Protein AF-A0AAE1YEW6-F1 (afdb_monomer)

pLDDT: mean 71.64, std 18.76, range [31.62, 93.06]

InterPro domains:
  IPR003033 SCP2 sterol-binding domain [PF02036] (19-114)
  IPR036527 SCP2 sterol-binding domain superfamily [G3DSA:3.30.1050.10] (2-120)
  IPR036527 SCP2 sterol-binding domain superfamily [SSF55718] (3-122)

Secondary structure (DSSP, 8-state):
-------HHHHHHHHHHHHHHSHHHHHHHHHH--EEEEEEESSSTTSSPEEEEEETTTTEEEES---SS--SEEEEEEHHHHHHHHTTSS-HHHHHHTTSEEEEE-HHHHHT--GGGS--HHHHHHHHHHHHHHHHHHHHHTTSSS--------PPPPHHHHHHHHHHHHHTTT-TTTTHHHHHHTSS------------

Structure (mmCIF, N/CA/C/O backbone):
data_AF-A0AAE1YEW6-F1
#
_entry.id   AF-A0AAE1YEW6-F1
#
loop_
_atom_site.group_PDB
_atom_site.id
_atom_site.type_symbol
_atom_site.label_atom_id
_atom_site.label_alt_id
_atom_site.label_comp_id
_atom_site.label_asym_id
_atom_site.label_entity_id
_atom_site.label_seq_id
_atom_site.pdbx_PDB_ins_code
_atom_site.Cartn_x
_atom_site.Cartn_y
_atom_site.Cartn_z
_atom_site.occupancy
_atom_site.B_iso_or_equiv
_atom_site.auth_seq_id
_atom_site.auth_comp_id
_atom_site.auth_asym_id
_atom_site.auth_atom_id
_atom_site.pdbx_PDB_model_num
ATOM 1 N N . MET A 1 1 ? 8.295 21.269 -8.594 1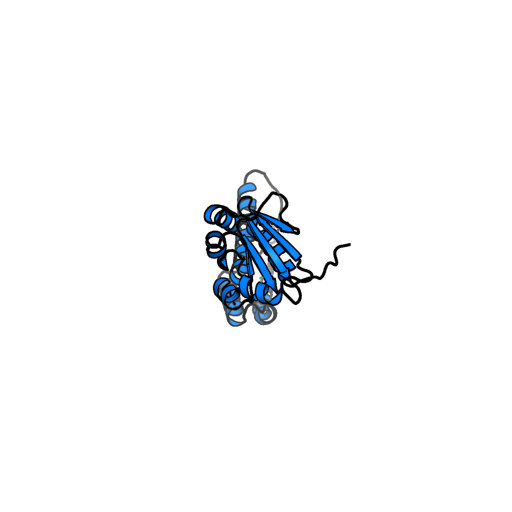.00 33.09 1 MET A N 1
ATOM 2 C CA . MET A 1 1 ? 7.423 20.702 -9.644 1.00 33.09 1 MET A CA 1
ATOM 3 C C . MET A 1 1 ? 7.648 19.194 -9.698 1.00 33.09 1 MET A C 1
ATOM 5 O O . MET A 1 1 ? 8.567 18.748 -10.373 1.00 33.09 1 MET A O 1
ATOM 9 N N . ALA A 1 2 ? 6.909 18.410 -8.908 1.00 40.56 2 ALA A N 1
ATOM 10 C CA . ALA A 1 2 ? 6.991 16.950 -8.965 1.00 40.56 2 ALA A CA 1
ATOM 11 C C . ALA A 1 2 ? 6.111 16.475 -10.126 1.00 40.56 2 ALA A C 1
ATOM 13 O O . ALA A 1 2 ? 4.918 16.758 -10.151 1.00 40.56 2 ALA A O 1
ATOM 14 N N . SER A 1 3 ? 6.721 15.835 -11.122 1.00 42.38 3 SER A N 1
ATOM 15 C CA . SER A 1 3 ? 6.020 15.277 -12.277 1.00 42.38 3 SER A CA 1
ATOM 16 C C . SER A 1 3 ? 5.072 14.173 -11.807 1.00 42.38 3 SER A C 1
ATOM 18 O O . SER A 1 3 ? 5.504 13.058 -11.503 1.00 42.38 3 SER A O 1
ATOM 20 N N . SER A 1 4 ? 3.784 14.502 -11.713 1.00 54.53 4 SER A N 1
ATOM 21 C CA . SER A 1 4 ? 2.682 13.596 -11.393 1.00 54.53 4 SER A CA 1
ATOM 22 C C . SER A 1 4 ? 2.493 12.577 -12.516 1.00 54.53 4 SER A C 1
ATOM 24 O O . SER A 1 4 ? 1.554 12.645 -13.301 1.00 54.53 4 SER A O 1
ATOM 26 N N . THR A 1 5 ? 3.415 11.621 -12.624 1.00 63.41 5 THR A N 1
ATOM 27 C CA . THR A 1 5 ? 3.207 10.445 -13.469 1.00 63.41 5 THR A CA 1
ATOM 28 C C . THR A 1 5 ? 2.149 9.604 -12.771 1.00 63.41 5 THR A C 1
ATOM 30 O O . THR A 1 5 ? 2.420 9.048 -11.711 1.00 63.41 5 THR A O 1
ATOM 33 N N . GLN A 1 6 ? 0.927 9.583 -13.293 1.00 75.69 6 GLN A N 1
ATOM 34 C CA . GLN A 1 6 ? -0.156 8.777 -12.739 1.00 75.69 6 GLN A CA 1
ATOM 35 C C . GLN A 1 6 ? 0.184 7.292 -12.929 1.00 75.69 6 GLN A C 1
ATOM 37 O O . GLN A 1 6 ? 0.322 6.814 -14.056 1.00 75.69 6 GLN A O 1
ATOM 42 N N . LEU A 1 7 ? 0.391 6.583 -11.824 1.00 84.19 7 LEU A N 1
ATOM 43 C CA . LEU A 1 7 ? 0.767 5.175 -11.783 1.00 84.19 7 LEU A CA 1
ATOM 44 C C . LEU A 1 7 ? -0.458 4.319 -11.453 1.00 84.19 7 LEU A C 1
ATOM 46 O O . LEU A 1 7 ? -1.381 4.775 -10.776 1.00 84.19 7 LEU A O 1
ATOM 50 N N . LYS A 1 8 ? -0.475 3.051 -11.883 1.00 86.44 8 LYS A N 1
ATOM 51 C CA . LYS A 1 8 ? -1.577 2.129 -11.539 1.00 86.44 8 LYS A CA 1
ATOM 52 C C . LYS A 1 8 ? -1.675 1.934 -10.022 1.00 86.44 8 LYS A C 1
ATOM 54 O O . LYS A 1 8 ? -2.759 1.749 -9.473 1.00 86.44 8 LYS A O 1
ATOM 59 N N . SER A 1 9 ? -0.528 1.998 -9.358 1.00 86.62 9 SER A N 1
ATOM 60 C CA . SER A 1 9 ? -0.377 1.981 -7.909 1.00 86.62 9 SER A CA 1
ATOM 61 C C . SER A 1 9 ? -1.057 3.132 -7.168 1.00 86.62 9 SER A C 1
ATOM 63 O O . SER A 1 9 ? -1.471 2.911 -6.031 1.00 86.62 9 SER A O 1
ATOM 65 N N . ASP A 1 10 ? -1.233 4.309 -7.779 1.00 86.69 10 ASP A N 1
ATOM 66 C CA . ASP A 1 10 ? -1.843 5.469 -7.109 1.00 86.69 10 ASP A CA 1
ATOM 67 C C . ASP A 1 10 ? -3.281 5.141 -6.661 1.00 86.69 10 ASP A C 1
ATOM 69 O O . ASP A 1 10 ? -3.648 5.356 -5.505 1.00 86.69 10 ASP A O 1
ATOM 73 N N . ALA A 1 11 ? -4.066 4.503 -7.538 1.00 85.06 11 ALA A N 1
ATOM 74 C CA . ALA A 1 11 ? -5.437 4.085 -7.235 1.00 85.06 11 ALA A CA 1
ATOM 75 C C . ALA A 1 11 ? -5.500 3.033 -6.112 1.00 85.06 11 ALA A C 1
ATOM 77 O O . ALA A 1 11 ? -6.414 3.040 -5.288 1.00 85.06 11 ALA A O 1
ATOM 78 N N . ILE A 1 12 ? -4.517 2.129 -6.052 1.00 85.88 12 ILE A N 1
ATOM 79 C CA . ILE A 1 12 ? -4.423 1.115 -4.992 1.00 85.88 12 ILE A CA 1
ATOM 80 C C . ILE A 1 12 ? -4.084 1.778 -3.651 1.00 85.88 12 ILE A C 1
ATOM 82 O O . ILE A 1 12 ? -4.654 1.408 -2.625 1.00 85.88 12 ILE A O 1
ATOM 86 N N . MET A 1 13 ? -3.192 2.773 -3.647 1.00 84.44 13 MET A N 1
ATOM 87 C CA . MET A 1 13 ? -2.850 3.531 -2.439 1.00 84.44 13 MET A CA 1
ATOM 88 C C . MET A 1 13 ? -4.038 4.337 -1.916 1.00 84.44 13 MET A C 1
ATOM 90 O O . MET A 1 13 ? -4.254 4.407 -0.707 1.00 84.44 13 MET A O 1
ATOM 94 N N . GLU A 1 14 ? -4.845 4.906 -2.806 1.00 84.25 14 GLU A N 1
ATOM 95 C CA . GLU A 1 14 ? -6.072 5.605 -2.431 1.00 84.25 14 GLU A CA 1
ATOM 96 C C . GLU A 1 14 ? -7.118 4.654 -1.832 1.00 84.25 14 GLU A C 1
ATOM 98 O O . GLU A 1 14 ? -7.673 4.925 -0.767 1.00 84.25 14 GLU A O 1
ATOM 103 N N . GLN A 1 15 ? -7.311 3.476 -2.430 1.00 83.19 15 GLN A N 1
ATOM 104 C CA . GLN A 1 15 ? -8.153 2.434 -1.834 1.00 83.19 15 GLN A CA 1
ATOM 105 C C . GLN A 1 15 ? -7.630 1.974 -0.471 1.00 83.19 15 GLN A C 1
ATOM 107 O O . GLN A 1 15 ? -8.416 1.693 0.435 1.00 83.19 15 GLN A O 1
ATOM 112 N N . MET A 1 16 ? -6.309 1.914 -0.304 1.00 84.62 16 MET A N 1
ATOM 113 C CA . MET A 1 16 ? -5.693 1.564 0.968 1.00 84.62 16 MET A CA 1
ATOM 114 C C . MET A 1 16 ? -5.976 2.619 2.041 1.00 84.62 16 MET A C 1
ATOM 116 O O . MET A 1 16 ? -6.322 2.236 3.156 1.00 84.62 16 MET A O 1
ATOM 120 N N . LYS A 1 17 ? -5.921 3.919 1.708 1.00 84.50 17 LYS A N 1
ATOM 121 C CA . LYS A 1 17 ? -6.322 5.010 2.620 1.00 84.50 17 LYS A CA 1
ATOM 122 C C . LYS A 1 17 ? -7.734 4.789 3.153 1.00 84.50 17 LYS A C 1
ATOM 124 O O . LYS A 1 17 ? -7.936 4.788 4.362 1.00 84.50 17 LYS A O 1
ATOM 129 N N . LEU A 1 18 ? -8.682 4.520 2.255 1.00 82.75 18 LEU A N 1
ATOM 130 C CA . LEU A 1 18 ? -10.073 4.255 2.627 1.00 82.75 18 LEU A CA 1
ATOM 131 C C . LEU A 1 18 ? -10.200 2.989 3.484 1.00 82.75 18 LEU A C 1
ATOM 133 O O . LEU A 1 18 ? -10.923 2.980 4.477 1.00 82.75 18 LEU A O 1
ATOM 137 N N . HIS A 1 19 ? -9.465 1.927 3.143 1.00 81.69 19 HIS A N 1
ATOM 138 C CA . HIS A 1 19 ? -9.485 0.683 3.907 1.00 81.69 19 HIS A CA 1
ATOM 139 C C . HIS A 1 19 ? -8.953 0.860 5.334 1.00 81.69 19 HIS A C 1
ATOM 141 O O . HIS A 1 19 ? -9.500 0.258 6.258 1.00 81.69 19 HIS A O 1
ATOM 147 N N . MET A 1 20 ? -7.938 1.705 5.538 1.00 81.06 20 MET A N 1
ATOM 148 C CA . MET A 1 20 ? -7.393 1.977 6.872 1.00 81.06 20 MET A CA 1
ATOM 149 C C . MET A 1 20 ? -8.402 2.669 7.801 1.00 81.06 20 MET A C 1
ATOM 151 O O . MET A 1 20 ? -8.371 2.430 9.007 1.00 81.06 20 MET A O 1
ATOM 155 N N . SER A 1 21 ? -9.350 3.440 7.256 1.00 82.06 21 SER A N 1
ATOM 156 C CA . SER A 1 21 ? -10.438 4.051 8.034 1.00 82.06 21 SER A CA 1
ATOM 157 C C . SER A 1 21 ? -11.508 3.049 8.494 1.00 82.06 21 SER A C 1
ATOM 159 O O . SER A 1 21 ? -12.270 3.349 9.414 1.00 82.06 21 SER A O 1
ATOM 161 N N . THR A 1 22 ? -11.562 1.852 7.900 1.00 81.69 22 THR A N 1
ATOM 162 C CA . THR A 1 22 ? -12.530 0.800 8.264 1.00 81.69 22 THR A CA 1
ATOM 163 C C . THR A 1 22 ? -12.073 -0.029 9.470 1.00 81.69 22 THR A C 1
ATOM 165 O O . THR A 1 22 ? -10.884 -0.095 9.788 1.00 81.69 22 THR A O 1
ATOM 168 N N . ASP A 1 23 ? -12.994 -0.751 10.116 1.00 81.44 23 ASP A N 1
ATOM 169 C CA . ASP A 1 23 ? -12.663 -1.677 11.211 1.00 81.44 23 ASP A CA 1
ATOM 170 C C . ASP A 1 23 ? -11.690 -2.792 10.802 1.00 81.44 23 ASP A C 1
ATOM 172 O O . ASP A 1 23 ? -10.877 -3.239 11.612 1.00 81.44 23 ASP A O 1
ATOM 176 N N . ALA A 1 24 ? -11.704 -3.209 9.533 1.00 79.50 24 ALA A N 1
ATOM 177 C CA . ALA A 1 24 ? -10.719 -4.148 9.001 1.00 79.50 24 ALA A CA 1
ATOM 178 C C . ALA A 1 24 ? -9.304 -3.537 8.972 1.00 79.50 24 ALA A C 1
ATOM 180 O O . ALA A 1 24 ? -8.342 -4.187 9.388 1.00 79.50 24 ALA A O 1
ATOM 181 N N . GLY A 1 25 ? -9.189 -2.265 8.577 1.00 80.56 25 GLY A N 1
ATOM 182 C CA . GLY A 1 25 ? -7.948 -1.494 8.656 1.00 80.56 25 GLY A CA 1
ATOM 183 C C . GLY A 1 25 ? -7.430 -1.366 10.088 1.00 80.56 25 GLY A C 1
ATOM 184 O O . GLY A 1 25 ? -6.268 -1.665 10.360 1.00 80.56 25 GLY A O 1
ATOM 185 N N . LYS A 1 26 ? -8.312 -1.049 11.042 1.00 83.25 26 LYS A N 1
ATOM 186 C CA . LYS A 1 26 ? -7.968 -0.976 12.476 1.00 83.25 26 LYS A CA 1
ATOM 187 C C . LYS A 1 26 ? -7.519 -2.319 13.066 1.00 83.25 26 LYS A C 1
ATOM 189 O O . LYS A 1 26 ? -6.749 -2.358 14.023 1.00 83.25 26 LYS A O 1
ATOM 194 N N . GLN A 1 27 ? -7.991 -3.444 12.533 1.00 84.62 27 GLN A N 1
ATOM 195 C CA . GLN A 1 27 ? -7.479 -4.758 12.933 1.00 84.62 27 GLN A CA 1
ATOM 196 C C . GLN A 1 27 ? -6.066 -5.009 12.396 1.00 84.62 27 GLN A C 1
ATOM 198 O O . GLN A 1 27 ? -5.248 -5.613 13.093 1.00 84.62 27 GLN A O 1
ATOM 203 N N . LEU A 1 28 ? -5.761 -4.537 11.184 1.00 83.38 28 LEU A N 1
ATOM 204 C CA . LEU A 1 28 ? -4.416 -4.623 10.611 1.00 83.38 28 LEU A CA 1
ATOM 205 C C . LEU A 1 28 ? -3.416 -3.790 11.417 1.00 83.38 28 LEU A C 1
ATOM 207 O O . LEU A 1 28 ? -2.324 -4.284 11.705 1.00 83.38 28 LEU A O 1
ATOM 211 N N . THR A 1 29 ? -3.801 -2.586 11.853 1.00 85.62 29 THR A N 1
ATOM 212 C CA . THR A 1 29 ? -2.922 -1.739 12.674 1.00 85.62 29 THR A CA 1
ATOM 213 C C . THR A 1 29 ? -2.562 -2.401 14.003 1.00 85.62 29 THR A C 1
ATOM 215 O O . THR A 1 29 ? -1.395 -2.432 14.381 1.00 85.62 29 THR A O 1
ATOM 218 N N . LYS A 1 30 ? -3.529 -3.051 14.664 1.00 85.50 30 LYS A N 1
ATOM 219 C CA . LYS A 1 30 ? -3.299 -3.798 15.915 1.00 85.50 30 LYS A CA 1
ATOM 220 C C . LYS A 1 30 ? -2.443 -5.056 15.738 1.00 85.50 30 LYS A C 1
ATOM 222 O O . LYS A 1 30 ? -1.675 -5.397 16.630 1.00 85.50 30 LYS A O 1
ATOM 227 N N . LYS A 1 31 ? -2.583 -5.770 14.614 1.00 84.00 31 LYS A N 1
ATOM 228 C CA . LYS A 1 31 ? -1.837 -7.017 14.353 1.00 84.00 31 LYS A CA 1
ATOM 229 C C . LYS A 1 31 ? -0.400 -6.768 13.900 1.00 84.00 31 LYS A C 1
ATOM 231 O O . LYS A 1 31 ? 0.500 -7.534 14.248 1.00 84.00 31 LYS A O 1
ATOM 236 N N . ILE A 1 32 ? -0.196 -5.743 13.074 1.00 86.31 32 ILE A N 1
ATOM 237 C CA . ILE A 1 32 ? 1.096 -5.474 12.443 1.00 86.31 32 ILE A CA 1
ATOM 238 C C . ILE A 1 32 ? 1.851 -4.413 13.237 1.00 86.31 32 ILE A C 1
ATOM 240 O O . ILE A 1 32 ? 2.944 -4.717 13.708 1.00 86.31 32 ILE A O 1
ATOM 244 N N . GLY A 1 33 ? 1.266 -3.222 13.417 1.00 85.62 33 GLY A N 1
ATOM 245 C CA . GLY A 1 33 ? 1.830 -2.140 14.230 1.00 85.62 33 GLY A CA 1
ATOM 246 C C . GLY A 1 33 ? 3.181 -1.607 13.742 1.00 85.62 33 GLY A C 1
ATOM 247 O O . GLY A 1 33 ? 4.022 -1.242 14.562 1.00 85.62 33 GLY A O 1
ATOM 248 N N . LEU A 1 34 ? 3.418 -1.592 12.427 1.00 91.00 34 LEU A N 1
ATOM 249 C CA . LEU A 1 34 ? 4.692 -1.193 11.812 1.00 91.00 34 LEU A CA 1
ATOM 250 C C . LEU A 1 34 ? 4.502 -0.045 10.818 1.00 91.00 34 LEU A C 1
ATOM 252 O O . LEU A 1 34 ? 3.416 0.158 10.277 1.00 91.00 34 LEU A O 1
ATOM 256 N N . VAL A 1 35 ? 5.578 0.686 10.554 1.00 91.06 35 VAL A N 1
ATOM 257 C CA . VAL A 1 35 ? 5.627 1.737 9.539 1.00 91.06 35 VAL A CA 1
ATOM 258 C C . VAL A 1 35 ? 6.377 1.221 8.321 1.00 91.06 35 VAL A C 1
ATOM 260 O O . VAL A 1 35 ? 7.559 0.876 8.396 1.00 91.06 35 VAL A O 1
ATOM 263 N N . TYR A 1 36 ? 5.695 1.193 7.182 1.00 92.12 36 TYR A N 1
ATOM 264 C CA . TYR A 1 36 ? 6.266 0.760 5.918 1.00 92.12 36 TYR A CA 1
ATOM 265 C C . TYR A 1 36 ? 6.434 1.929 4.963 1.00 92.12 36 TYR A C 1
ATOM 267 O O . TYR A 1 36 ? 5.523 2.728 4.770 1.00 92.12 36 TYR A O 1
ATOM 275 N N . GLN A 1 37 ? 7.585 1.987 4.306 1.00 92.50 37 GLN A N 1
ATOM 276 C CA . GLN A 1 37 ? 7.792 2.880 3.178 1.00 92.50 37 GLN A CA 1
ATOM 277 C C . GLN A 1 37 ? 7.743 2.075 1.881 1.00 92.50 37 GLN A C 1
ATOM 279 O O . GLN A 1 37 ? 8.415 1.058 1.744 1.00 92.50 37 GLN A O 1
ATOM 284 N N . ILE A 1 38 ? 6.961 2.534 0.917 1.00 92.38 38 ILE A N 1
ATOM 285 C CA . ILE A 1 38 ? 6.778 1.918 -0.388 1.00 92.38 38 ILE A CA 1
ATOM 286 C C . ILE A 1 38 ? 7.296 2.882 -1.453 1.00 92.38 38 ILE A C 1
ATOM 288 O O . ILE A 1 38 ? 6.785 3.984 -1.610 1.00 92.38 38 ILE A O 1
ATOM 292 N N . ASN A 1 39 ? 8.297 2.446 -2.206 1.00 92.12 39 ASN A N 1
ATOM 293 C CA . ASN A 1 39 ? 8.869 3.172 -3.326 1.00 92.12 39 ASN A CA 1
ATOM 294 C C . ASN A 1 39 ? 8.445 2.483 -4.625 1.00 92.12 39 ASN A C 1
ATOM 296 O O . ASN A 1 39 ? 8.758 1.312 -4.852 1.00 92.12 39 ASN A O 1
ATOM 300 N N . ILE A 1 40 ? 7.744 3.212 -5.484 1.00 92.31 40 ILE A N 1
ATOM 301 C CA . ILE A 1 40 ? 7.174 2.678 -6.716 1.00 92.31 40 ILE A CA 1
ATOM 302 C C . ILE A 1 40 ? 7.854 3.329 -7.899 1.00 92.31 40 ILE A C 1
ATOM 304 O O . ILE A 1 40 ? 7.737 4.534 -8.119 1.00 92.31 40 ILE A O 1
ATOM 308 N N . ALA A 1 41 ? 8.560 2.517 -8.672 1.00 91.31 41 ALA A N 1
ATOM 309 C CA . ALA A 1 41 ? 9.214 2.964 -9.881 1.00 91.31 41 ALA A CA 1
ATOM 310 C C . ALA A 1 41 ? 8.310 2.760 -11.111 1.00 91.31 41 ALA A C 1
ATOM 312 O O . ALA A 1 41 ? 7.814 1.653 -11.317 1.00 91.31 41 ALA A O 1
ATOM 313 N N . PRO A 1 42 ? 8.162 3.751 -12.006 1.00 88.25 42 PRO A N 1
ATOM 314 C CA . PRO A 1 42 ? 7.370 3.602 -13.231 1.00 88.25 42 PRO A CA 1
ATOM 315 C C . PRO A 1 42 ? 7.922 2.534 -14.183 1.00 88.25 42 PRO A C 1
ATOM 317 O O . PRO A 1 42 ? 7.164 1.845 -14.857 1.00 88.25 42 PRO A O 1
ATOM 320 N N . LYS A 1 43 ? 9.254 2.418 -14.273 1.00 84.88 43 LYS A N 1
ATOM 321 C CA . LYS A 1 43 ? 9.931 1.505 -15.213 1.00 84.88 43 LYS A CA 1
ATOM 322 C C . LYS A 1 43 ? 11.044 0.683 -14.575 1.00 84.88 43 LYS A C 1
ATOM 324 O O . LYS A 1 43 ? 11.184 -0.492 -14.888 1.00 84.88 43 LYS A O 1
ATOM 329 N N . LYS A 1 44 ? 11.865 1.292 -13.713 1.00 87.50 44 LYS A N 1
ATOM 330 C CA . LYS A 1 44 ? 13.041 0.636 -13.129 1.00 87.50 44 LYS A CA 1
ATOM 331 C C . LYS A 1 44 ? 13.273 1.103 -11.700 1.00 87.50 44 LYS A C 1
ATOM 333 O O . LYS A 1 44 ? 13.381 2.303 -11.464 1.00 87.50 44 LYS A O 1
ATOM 338 N N . ILE A 1 45 ? 13.390 0.147 -10.778 1.00 87.88 45 ILE A N 1
ATOM 339 C CA . ILE A 1 45 ? 13.666 0.392 -9.355 1.00 87.88 45 ILE A CA 1
ATOM 340 C C . ILE A 1 45 ? 14.900 1.297 -9.217 1.00 87.88 45 ILE A C 1
ATOM 342 O O . ILE A 1 45 ? 15.958 0.993 -9.777 1.00 87.88 45 ILE A O 1
ATOM 346 N N . GLY A 1 46 ? 14.762 2.389 -8.467 1.00 83.31 46 GLY A N 1
ATOM 347 C CA . GLY A 1 46 ? 15.775 3.429 -8.270 1.00 83.31 46 GLY A CA 1
ATOM 348 C C . GLY A 1 46 ? 15.691 4.637 -9.213 1.00 83.31 46 GLY A C 1
ATOM 349 O O . GLY A 1 46 ? 16.515 5.537 -9.080 1.00 83.31 46 GLY A O 1
ATOM 350 N N . PHE A 1 47 ? 14.740 4.687 -10.157 1.00 84.62 47 PHE A N 1
ATOM 351 C CA . PHE A 1 47 ? 14.584 5.814 -11.086 1.00 84.62 47 PHE A CA 1
ATOM 352 C C . PHE A 1 47 ? 13.160 6.386 -11.059 1.00 84.62 47 PHE A C 1
ATOM 354 O O . PHE A 1 47 ? 12.204 5.661 -11.337 1.00 84.62 47 PHE A O 1
ATOM 361 N N . ASN A 1 48 ? 13.029 7.689 -10.767 1.00 85.62 48 ASN A N 1
ATOM 362 C CA . ASN A 1 48 ? 11.748 8.405 -10.638 1.00 85.62 48 ASN A CA 1
ATOM 363 C C . ASN A 1 48 ? 10.736 7.683 -9.732 1.00 85.62 48 ASN A C 1
ATOM 365 O O . ASN A 1 48 ? 9.574 7.505 -10.090 1.00 85.62 48 ASN A O 1
ATOM 369 N N . GLU A 1 49 ? 11.198 7.227 -8.569 1.00 86.44 49 GLU A N 1
ATOM 370 C CA . GLU A 1 49 ? 10.362 6.484 -7.633 1.00 86.44 49 GLU A CA 1
ATOM 371 C C . GLU A 1 49 ? 9.404 7.417 -6.894 1.00 86.44 49 GLU A C 1
ATOM 373 O O . GLU A 1 49 ? 9.832 8.377 -6.246 1.00 86.44 49 GLU A O 1
ATOM 378 N N . LYS A 1 50 ? 8.110 7.099 -6.929 1.00 89.56 50 LYS A N 1
ATOM 379 C CA . LYS A 1 50 ? 7.152 7.692 -6.000 1.00 89.56 50 LYS A CA 1
ATOM 380 C C . LYS A 1 50 ? 7.279 7.024 -4.645 1.00 89.56 50 LYS A C 1
ATOM 382 O O . LYS A 1 50 ? 7.289 5.800 -4.558 1.00 89.56 50 LYS A O 1
ATOM 387 N N . CYS A 1 51 ? 7.371 7.829 -3.598 1.00 90.38 51 CYS A N 1
ATOM 388 C CA . CYS A 1 51 ? 7.438 7.342 -2.228 1.00 90.38 51 CYS A CA 1
ATOM 389 C C . CYS A 1 51 ? 6.056 7.464 -1.585 1.00 90.38 51 CYS A C 1
ATOM 391 O O . CYS A 1 51 ? 5.417 8.509 -1.679 1.00 90.38 51 CYS A O 1
ATOM 393 N N . PHE A 1 52 ? 5.627 6.405 -0.916 1.00 91.25 52 PHE A N 1
ATOM 394 C CA . PHE A 1 52 ? 4.429 6.358 -0.096 1.00 91.25 52 PHE A CA 1
ATOM 395 C C . PHE A 1 52 ? 4.798 5.802 1.271 1.00 91.25 52 PHE A C 1
ATOM 397 O O . PHE A 1 52 ? 5.581 4.860 1.388 1.00 91.25 52 PHE A O 1
ATOM 404 N N . VAL A 1 53 ? 4.217 6.366 2.313 1.00 91.50 53 VAL A N 1
ATOM 405 C CA . VAL A 1 53 ? 4.362 5.912 3.690 1.00 91.50 53 VAL A CA 1
ATOM 406 C C . VAL A 1 53 ? 3.039 5.315 4.121 1.00 91.50 53 VAL A C 1
ATOM 408 O O . VAL A 1 53 ? 2.007 5.977 4.058 1.00 91.50 53 VAL A O 1
ATOM 411 N N . VAL A 1 54 ? 3.079 4.075 4.587 1.00 90.56 54 VAL A N 1
ATOM 412 C CA . VAL A 1 54 ? 1.958 3.377 5.206 1.00 90.56 54 VAL A CA 1
ATOM 413 C C . VAL A 1 54 ? 2.278 3.230 6.689 1.00 90.56 54 VAL A C 1
ATOM 415 O O . VAL A 1 54 ? 3.075 2.379 7.089 1.00 90.56 54 VAL A O 1
ATOM 418 N N . ASP A 1 55 ? 1.661 4.071 7.507 1.00 89.81 55 ASP A N 1
ATOM 419 C CA . ASP A 1 55 ? 1.767 4.012 8.957 1.00 89.81 55 ASP A CA 1
ATOM 420 C C . ASP A 1 55 ? 0.657 3.101 9.497 1.00 89.81 55 ASP A C 1
ATOM 422 O O . ASP A 1 55 ? -0.480 3.529 9.702 1.00 89.81 55 ASP A O 1
ATOM 426 N N . LEU A 1 56 ? 0.982 1.826 9.741 1.00 87.06 56 LEU A N 1
ATOM 427 C CA . LEU A 1 56 ? 0.055 0.885 10.375 1.00 87.06 56 LEU A CA 1
ATOM 428 C C . LEU A 1 56 ? 0.052 1.009 11.905 1.00 87.06 56 LEU A C 1
ATOM 430 O O . LEU A 1 56 ? -0.583 0.195 12.565 1.00 87.06 56 LEU A O 1
ATOM 434 N N . LYS A 1 57 ? 0.738 1.986 12.503 1.00 86.06 57 LYS A N 1
ATOM 435 C CA . LYS A 1 57 ? 0.548 2.330 13.922 1.00 86.06 57 LYS A CA 1
ATOM 436 C C . LYS A 1 57 ? -0.622 3.295 14.062 1.00 86.06 57 LYS A C 1
ATOM 438 O O . LYS A 1 57 ? -1.482 3.090 14.913 1.00 86.06 57 LYS A O 1
ATOM 443 N N . LYS A 1 58 ? -0.677 4.305 13.190 1.00 85.50 58 LYS A N 1
ATOM 444 C CA . LYS A 1 58 ? -1.752 5.309 13.152 1.00 85.50 58 LYS A CA 1
ATOM 445 C C . LYS A 1 58 ? -2.929 4.909 12.258 1.00 85.50 58 LYS A C 1
ATOM 447 O O . LYS A 1 58 ? -4.037 5.382 12.479 1.00 85.50 58 LYS A O 1
ATOM 452 N N . GLY A 1 59 ? -2.711 4.019 11.289 1.00 85.12 59 GLY A N 1
ATOM 453 C CA . GLY A 1 59 ? -3.702 3.692 10.259 1.00 85.12 59 GLY A CA 1
ATOM 454 C C . GLY A 1 59 ? -3.801 4.778 9.190 1.00 85.12 59 GLY A C 1
ATOM 455 O O . GLY A 1 59 ? -4.892 5.091 8.725 1.00 85.12 59 GLY A O 1
ATOM 456 N N . GLU A 1 60 ? -2.672 5.375 8.814 1.00 86.38 60 GLU A N 1
ATOM 457 C CA . GLU A 1 60 ? -2.615 6.461 7.835 1.00 86.38 60 GLU A CA 1
ATOM 458 C C . GLU A 1 60 ? -1.729 6.074 6.650 1.00 86.38 60 GLU A C 1
ATOM 460 O O . GLU A 1 60 ? -0.707 5.409 6.808 1.00 86.38 60 GLU A O 1
ATOM 465 N N . VAL A 1 61 ? -2.089 6.533 5.450 1.00 88.38 61 VAL A N 1
ATOM 466 C CA . VAL A 1 61 ? -1.222 6.434 4.271 1.00 88.38 61 VAL A CA 1
ATOM 467 C C . VAL A 1 61 ? -0.954 7.837 3.746 1.00 88.38 61 VAL A C 1
ATOM 469 O O . VAL A 1 61 ? -1.888 8.586 3.451 1.00 88.38 61 VAL A O 1
ATOM 472 N N . LYS A 1 62 ? 0.321 8.197 3.619 1.00 88.44 62 LYS A N 1
ATOM 473 C CA . LYS A 1 62 ? 0.793 9.508 3.160 1.00 88.44 62 LYS A CA 1
ATOM 474 C C . LYS A 1 62 ? 1.642 9.336 1.910 1.00 88.44 62 LYS A C 1
ATOM 476 O O . LYS A 1 62 ? 2.370 8.359 1.774 1.00 88.44 62 LYS A O 1
ATOM 481 N N . GLU A 1 63 ? 1.529 10.270 0.979 1.00 88.62 63 GLU A N 1
ATOM 482 C CA . GLU A 1 63 ? 2.454 10.347 -0.151 1.00 88.62 63 GLU A CA 1
ATOM 483 C C . GLU A 1 63 ? 3.658 11.188 0.270 1.00 88.62 63 GLU A C 1
ATOM 485 O O . GLU A 1 63 ? 3.494 12.224 0.911 1.00 88.62 63 GLU A O 1
ATOM 490 N N . GLY A 1 64 ? 4.863 10.724 -0.048 1.00 85.88 64 GLY A N 1
ATOM 491 C CA . GLY A 1 64 ? 6.111 11.355 0.359 1.00 85.88 64 GLY A CA 1
ATOM 492 C C . GLY A 1 64 ? 7.121 10.370 0.937 1.00 85.88 64 GLY A C 1
ATOM 493 O O . GLY A 1 64 ? 6.894 9.161 1.030 1.00 85.88 64 GLY A O 1
ATOM 494 N N . LYS A 1 65 ? 8.288 10.901 1.301 1.00 80.50 65 LYS A N 1
ATOM 495 C CA . LYS A 1 65 ? 9.284 10.155 2.076 1.00 80.50 65 LYS A CA 1
ATOM 496 C C . LYS A 1 65 ? 8.873 10.154 3.544 1.00 80.50 65 LYS A C 1
ATOM 498 O O . LYS A 1 65 ? 8.194 11.066 3.997 1.00 80.50 65 LYS A O 1
ATOM 503 N N . TYR A 1 66 ? 9.284 9.127 4.278 1.00 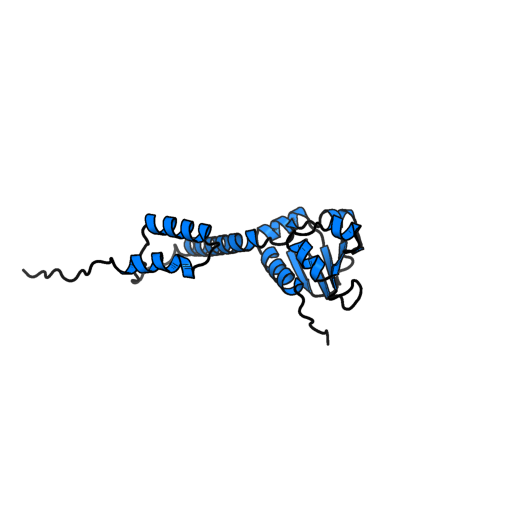81.56 66 TYR A N 1
ATOM 504 C CA . TYR A 1 66 ? 9.079 9.107 5.719 1.00 81.56 66 TYR A CA 1
ATOM 505 C C . TYR A 1 66 ? 10.014 10.123 6.381 1.00 81.56 66 TYR A C 1
ATOM 507 O O . TYR A 1 66 ? 11.231 9.984 6.268 1.00 81.56 66 TYR A O 1
ATOM 515 N N . GLU A 1 67 ? 9.446 11.151 7.015 1.00 75.50 67 GLU A N 1
ATOM 516 C CA . GLU A 1 67 ? 10.205 12.234 7.664 1.00 75.50 67 GLU A CA 1
ATOM 517 C C . GLU A 1 67 ? 10.300 12.058 9.186 1.00 75.50 67 GLU A C 1
ATOM 519 O O . GLU A 1 67 ? 11.269 12.500 9.795 1.00 75.50 67 GLU A O 1
ATOM 524 N N . ASP A 1 68 ? 9.371 11.314 9.797 1.00 74.62 68 ASP A N 1
ATOM 525 C CA . ASP A 1 68 ? 9.319 11.038 11.242 1.00 74.62 68 ASP A CA 1
ATOM 526 C C . ASP A 1 68 ? 10.367 9.991 11.713 1.00 74.62 68 ASP A C 1
ATOM 528 O O . ASP A 1 68 ? 10.177 9.297 12.716 1.00 74.62 68 ASP A O 1
ATOM 532 N N . GLY A 1 69 ? 11.473 9.823 10.978 1.00 79.00 69 GLY A N 1
ATOM 533 C CA . GLY A 1 69 ? 12.598 8.950 11.331 1.00 79.00 69 GLY A CA 1
ATOM 534 C C . GLY A 1 69 ? 12.874 7.831 10.322 1.00 79.00 69 GLY A C 1
ATOM 535 O O . GLY A 1 69 ? 12.952 8.062 9.117 1.00 79.00 69 GLY A O 1
ATOM 536 N N . LYS A 1 70 ? 13.082 6.599 10.812 1.00 81.81 70 LYS A N 1
ATOM 537 C CA . LYS A 1 70 ? 13.376 5.419 9.979 1.00 81.81 70 LYS A CA 1
ATOM 538 C C . LYS A 1 70 ? 12.157 4.487 9.927 1.00 81.81 70 LYS A C 1
ATOM 540 O O . LYS A 1 70 ? 11.690 4.086 10.993 1.00 81.81 70 LYS A O 1
ATOM 545 N N . PRO A 1 71 ? 11.656 4.111 8.736 1.00 90.44 71 PRO A N 1
ATOM 546 C CA . PRO A 1 71 ? 10.582 3.127 8.633 1.00 90.44 71 PRO A CA 1
ATOM 547 C C . PRO A 1 71 ? 11.088 1.739 9.057 1.00 90.44 71 PRO A C 1
ATOM 549 O O . PRO A 1 71 ? 12.272 1.423 8.899 1.00 90.44 71 PRO A O 1
ATOM 552 N N . ASP A 1 72 ? 10.189 0.889 9.552 1.00 92.25 72 ASP A N 1
ATOM 553 C CA . ASP A 1 72 ? 10.518 -0.477 9.979 1.00 92.25 72 ASP A CA 1
ATOM 554 C C . ASP A 1 72 ? 11.011 -1.325 8.796 1.00 92.25 72 ASP A C 1
ATOM 556 O O . ASP A 1 72 ? 11.992 -2.068 8.906 1.00 92.25 72 ASP A O 1
ATOM 560 N N . ALA A 1 73 ? 10.365 -1.168 7.637 1.00 92.56 73 ALA A N 1
ATOM 561 C CA . ALA A 1 73 ? 10.846 -1.690 6.365 1.00 92.56 73 ALA A CA 1
ATOM 562 C C . ALA A 1 73 ? 10.517 -0.741 5.207 1.00 92.56 73 ALA A C 1
ATOM 564 O O . ALA A 1 73 ? 9.488 -0.065 5.186 1.00 92.56 73 ALA A O 1
ATOM 565 N N . THR A 1 74 ? 11.400 -0.722 4.215 1.00 92.75 74 THR A N 1
ATOM 566 C CA . THR A 1 74 ? 11.224 -0.017 2.950 1.00 92.75 74 THR A CA 1
ATOM 567 C C . THR A 1 74 ? 11.189 -1.026 1.818 1.00 92.75 74 THR A C 1
ATOM 569 O O . THR A 1 74 ? 12.086 -1.858 1.686 1.00 92.75 74 THR A O 1
ATOM 572 N 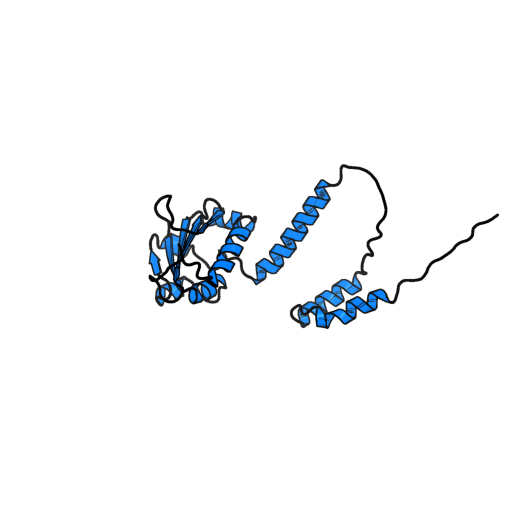N . PHE A 1 75 ? 10.188 -0.913 0.964 1.00 92.69 75 PHE A N 1
ATOM 573 C CA . PHE A 1 75 ? 9.987 -1.747 -0.203 1.00 92.69 75 PHE A CA 1
ATOM 574 C C . PHE A 1 75 ? 10.192 -0.919 -1.457 1.00 92.69 75 PHE A C 1
ATOM 576 O O . PHE A 1 75 ? 9.742 0.218 -1.522 1.00 92.69 75 PHE A O 1
ATOM 583 N N . SER A 1 76 ? 10.882 -1.458 -2.454 1.00 92.62 76 SER A N 1
ATOM 584 C CA . SER A 1 76 ? 11.049 -0.792 -3.745 1.00 92.62 76 SER A CA 1
ATOM 585 C C . SER A 1 76 ? 10.766 -1.775 -4.867 1.00 92.62 76 SER A C 1
ATOM 587 O O . SER A 1 76 ? 11.379 -2.837 -4.915 1.00 92.62 76 SER A O 1
ATOM 589 N N . PHE A 1 77 ? 9.837 -1.448 -5.752 1.00 93.06 77 PHE A N 1
ATOM 590 C CA . PHE A 1 77 ? 9.402 -2.317 -6.849 1.00 93.06 77 PHE A CA 1
ATOM 591 C C . PHE A 1 77 ? 8.888 -1.471 -8.015 1.00 93.06 77 PHE A C 1
ATOM 593 O O . PHE A 1 77 ? 8.751 -0.251 -7.905 1.00 93.06 77 PHE A O 1
ATOM 600 N N . THR A 1 78 ? 8.637 -2.107 -9.156 1.00 92.81 78 THR A N 1
ATOM 601 C CA . THR A 1 78 ? 8.019 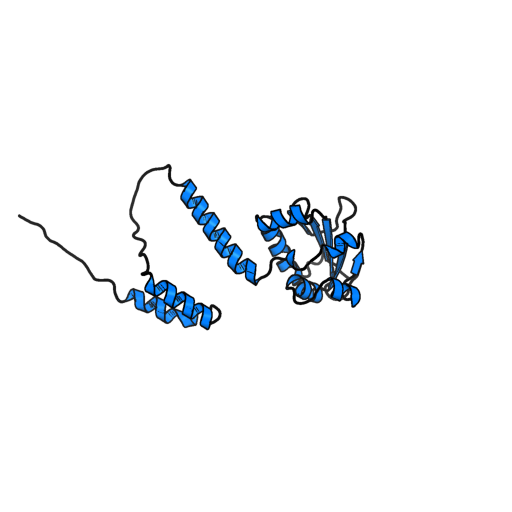-1.422 -10.295 1.00 92.81 78 THR A CA 1
ATOM 602 C C . THR A 1 78 ? 6.505 -1.303 -10.115 1.00 92.81 78 THR A C 1
ATOM 604 O O . THR A 1 78 ? 5.901 -2.081 -9.375 1.00 92.81 78 THR A O 1
ATOM 607 N N . ASP A 1 79 ? 5.876 -0.346 -10.800 1.00 90.31 79 ASP A N 1
ATOM 608 C CA . ASP A 1 79 ? 4.417 -0.172 -10.786 1.00 90.31 79 ASP A CA 1
ATOM 609 C C . ASP A 1 79 ? 3.680 -1.460 -11.192 1.00 90.31 79 ASP A C 1
ATOM 611 O O . ASP A 1 79 ? 2.692 -1.846 -10.571 1.00 90.31 79 ASP A O 1
ATOM 615 N N . ASP A 1 80 ? 4.199 -2.188 -12.181 1.00 90.00 80 ASP A N 1
ATOM 616 C CA . ASP A 1 80 ? 3.566 -3.417 -12.665 1.00 90.00 80 ASP A CA 1
ATOM 617 C C . ASP A 1 80 ? 3.669 -4.571 -11.651 1.00 90.00 80 ASP A C 1
ATOM 619 O O . ASP A 1 80 ? 2.702 -5.307 -11.429 1.00 90.00 80 ASP A O 1
ATOM 623 N N . ASP A 1 81 ? 4.816 -4.706 -10.979 1.00 90.81 81 ASP A N 1
ATOM 624 C CA . ASP A 1 81 ? 5.005 -5.710 -9.928 1.00 90.81 81 ASP A CA 1
ATOM 625 C C . ASP A 1 81 ? 4.183 -5.379 -8.681 1.00 90.81 81 ASP A C 1
ATOM 627 O O . ASP A 1 81 ? 3.586 -6.278 -8.082 1.00 90.81 81 ASP A O 1
ATOM 631 N N . PHE A 1 82 ? 4.053 -4.095 -8.336 1.00 90.12 82 PHE A N 1
ATOM 632 C CA . PHE A 1 82 ? 3.181 -3.665 -7.247 1.00 90.12 82 PHE A CA 1
ATOM 633 C C . PHE A 1 82 ? 1.734 -4.088 -7.460 1.00 90.12 82 PHE A C 1
ATOM 635 O O . PHE A 1 82 ? 1.097 -4.619 -6.548 1.00 90.12 82 PHE A O 1
ATOM 642 N N . VAL A 1 83 ? 1.202 -3.874 -8.666 1.00 87.81 83 VAL A N 1
ATOM 643 C CA . VAL A 1 83 ? -0.173 -4.256 -9.008 1.00 87.81 83 VAL A CA 1
ATOM 644 C C . VAL A 1 83 ? -0.360 -5.767 -8.854 1.00 87.81 83 VAL A C 1
ATOM 646 O O . VAL A 1 83 ? -1.390 -6.219 -8.349 1.00 87.81 83 VAL A O 1
ATOM 649 N N . LYS A 1 84 ? 0.639 -6.575 -9.228 1.00 88.25 84 LYS A N 1
ATOM 650 C CA . LYS A 1 84 ? 0.589 -8.035 -9.049 1.00 88.25 84 LYS A CA 1
ATOM 651 C C . LYS A 1 84 ? 0.623 -8.431 -7.574 1.00 88.25 84 LYS A C 1
ATOM 653 O O . LYS A 1 84 ? -0.136 -9.320 -7.188 1.00 88.25 84 LYS A O 1
ATOM 658 N N . ILE A 1 85 ? 1.462 -7.785 -6.765 1.00 88.00 85 ILE A N 1
ATOM 659 C CA . ILE A 1 85 ? 1.594 -8.066 -5.328 1.00 88.00 85 ILE A CA 1
ATOM 660 C C . ILE A 1 85 ? 0.317 -7.672 -4.578 1.00 88.00 85 ILE A C 1
ATOM 662 O O . ILE A 1 85 ? -0.260 -8.497 -3.874 1.00 88.00 85 ILE A O 1
ATOM 666 N N . SER A 1 86 ? -0.170 -6.449 -4.784 1.00 85.06 86 SER A N 1
ATOM 667 C CA . SER A 1 86 ? -1.401 -5.937 -4.160 1.00 85.06 86 SER A CA 1
ATOM 668 C C . SER A 1 86 ? -2.649 -6.726 -4.565 1.00 85.06 86 SER A C 1
ATOM 670 O O . SER A 1 86 ? -3.539 -6.943 -3.749 1.00 85.06 86 SER A O 1
ATOM 672 N N . SER A 1 87 ? -2.692 -7.239 -5.798 1.00 82.12 87 SER A N 1
ATOM 673 C CA . SER A 1 87 ? -3.769 -8.129 -6.253 1.00 82.12 87 SER A CA 1
ATOM 674 C C . SER A 1 87 ? -3.635 -9.572 -5.743 1.00 82.12 87 SER A C 1
ATOM 676 O O . SER A 1 87 ? -4.495 -10.399 -6.039 1.00 82.12 87 SER A O 1
ATOM 678 N N . GLY A 1 88 ? -2.547 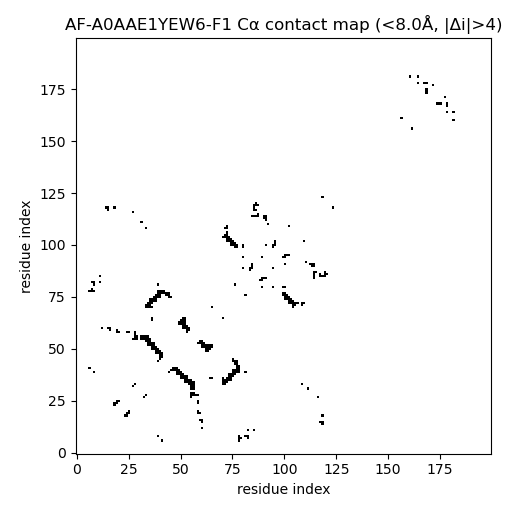-9.917 -5.046 1.00 83.75 88 GLY A N 1
ATOM 679 C CA . GLY A 1 88 ? -2.245 -11.283 -4.605 1.00 83.75 88 GLY A CA 1
ATOM 680 C C . GLY A 1 88 ? -1.824 -12.242 -5.727 1.00 83.75 88 GLY A C 1
ATOM 681 O O . GLY A 1 88 ? -1.693 -13.438 -5.486 1.00 83.75 88 GLY A O 1
ATOM 682 N N . LYS A 1 89 ? -1.588 -11.742 -6.948 1.00 83.94 89 LYS A N 1
ATOM 683 C CA . LYS A 1 89 ? -1.092 -12.538 -8.087 1.00 83.94 89 LYS A CA 1
ATOM 684 C C . LYS A 1 89 ? 0.383 -12.911 -7.939 1.00 83.94 89 LYS A C 1
ATOM 686 O O . LYS A 1 89 ? 0.840 -13.861 -8.565 1.00 83.94 89 LYS A O 1
ATOM 691 N N . MET A 1 90 ? 1.134 -12.146 -7.150 1.00 84.19 90 MET A N 1
ATOM 692 C CA . MET A 1 90 ? 2.543 -12.389 -6.866 1.00 84.19 90 MET A CA 1
ATOM 693 C C . MET A 1 90 ? 2.789 -12.316 -5.362 1.00 84.19 90 MET A C 1
ATOM 695 O O . MET A 1 90 ? 2.345 -11.384 -4.698 1.00 84.19 90 MET A O 1
ATOM 699 N N . ASN A 1 91 ? 3.521 -13.291 -4.824 1.00 85.44 91 ASN A N 1
ATOM 700 C CA . ASN A 1 91 ? 3.933 -13.260 -3.427 1.00 85.44 91 ASN A CA 1
ATOM 701 C C . ASN A 1 91 ? 5.134 -12.298 -3.256 1.00 85.44 91 ASN A C 1
ATOM 703 O O . ASN A 1 91 ? 6.104 -12.419 -4.012 1.00 85.44 91 ASN A O 1
ATOM 707 N N . PRO A 1 92 ? 5.114 -11.376 -2.276 1.00 87.12 92 PRO A N 1
ATOM 708 C CA . PRO A 1 92 ? 6.190 -10.404 -2.062 1.00 87.12 92 PRO A CA 1
ATOM 709 C C . PRO A 1 92 ? 7.545 -11.045 -1.719 1.00 87.12 92 PRO A C 1
ATOM 711 O O . PRO A 1 92 ? 8.582 -10.542 -2.147 1.00 87.12 92 PRO A O 1
ATOM 714 N N . GLN A 1 93 ? 7.569 -12.191 -1.030 1.00 86.69 93 GLN A N 1
ATOM 715 C CA . GLN A 1 93 ? 8.813 -12.928 -0.770 1.00 86.69 93 GLN A CA 1
ATOM 716 C C . GLN A 1 93 ? 9.426 -13.453 -2.071 1.00 86.69 93 GLN A C 1
ATOM 718 O O . GLN A 1 93 ? 10.624 -13.304 -2.296 1.00 86.69 93 GLN A O 1
ATOM 723 N N . ILE A 1 94 ? 8.598 -13.997 -2.969 1.00 87.75 94 ILE A N 1
ATOM 724 C CA . ILE A 1 94 ? 9.050 -14.470 -4.285 1.00 87.75 94 ILE A CA 1
ATOM 725 C C . ILE A 1 94 ? 9.534 -13.291 -5.136 1.00 87.75 94 ILE A C 1
ATOM 727 O O . ILE A 1 94 ? 10.556 -13.402 -5.812 1.00 87.75 94 ILE A O 1
ATOM 731 N N . ALA A 1 95 ? 8.833 -12.154 -5.090 1.00 89.19 95 ALA A N 1
ATOM 732 C CA . ALA A 1 95 ? 9.239 -10.939 -5.792 1.00 89.19 95 ALA A CA 1
ATOM 733 C C . ALA A 1 95 ? 10.624 -10.457 -5.331 1.00 89.19 95 ALA A C 1
ATOM 735 O O . ALA A 1 95 ? 11.459 -10.103 -6.164 1.00 89.19 95 ALA A O 1
ATOM 736 N N . PHE A 1 96 ? 10.893 -10.504 -4.022 1.00 88.75 96 PHE A N 1
ATOM 737 C CA . PHE A 1 96 ? 12.202 -10.169 -3.465 1.00 88.75 96 PHE A CA 1
ATOM 738 C C . PHE A 1 96 ? 13.285 -11.158 -3.903 1.00 88.75 96 PHE A C 1
ATOM 740 O O . PHE A 1 96 ? 14.319 -10.741 -4.418 1.00 88.75 96 PHE A O 1
ATOM 747 N N . MET A 1 97 ? 13.025 -12.464 -3.791 1.00 89.25 97 MET A N 1
ATOM 748 C CA . MET A 1 97 ? 13.978 -13.500 -4.210 1.00 89.25 97 MET A CA 1
ATOM 749 C C . MET A 1 97 ? 14.332 -13.424 -5.702 1.00 89.25 97 MET A C 1
ATOM 751 O O . MET A 1 97 ? 15.456 -13.737 -6.081 1.00 89.25 97 MET A O 1
ATOM 755 N N . ARG A 1 98 ? 13.395 -12.989 -6.554 1.00 89.44 98 ARG A N 1
ATOM 756 C CA . ARG A 1 98 ? 13.611 -12.803 -8.001 1.00 89.44 98 ARG A CA 1
ATOM 757 C C . ARG A 1 98 ? 14.225 -11.448 -8.368 1.00 89.44 98 ARG A C 1
ATOM 759 O O . ARG A 1 98 ? 14.467 -11.199 -9.545 1.00 89.44 98 ARG A O 1
ATOM 766 N N . GLY A 1 99 ? 14.431 -10.555 -7.399 1.00 88.00 99 GLY A N 1
ATOM 767 C CA . GLY A 1 99 ? 14.935 -9.199 -7.630 1.00 88.00 99 GLY A CA 1
ATOM 768 C C . GLY A 1 99 ? 13.916 -8.217 -8.228 1.00 88.00 99 GLY A C 1
ATOM 769 O O . GLY A 1 99 ? 14.285 -7.086 -8.541 1.00 88.00 99 GLY A O 1
ATOM 770 N N . ALA A 1 100 ? 12.642 -8.609 -8.352 1.00 87.06 100 ALA A N 1
ATOM 771 C CA . ALA A 1 100 ? 11.536 -7.733 -8.767 1.00 87.06 100 ALA A CA 1
ATOM 772 C C . ALA A 1 100 ? 11.113 -6.749 -7.657 1.00 87.06 100 ALA A C 1
ATOM 774 O O . ALA A 1 100 ? 10.399 -5.776 -7.890 1.00 87.06 100 ALA A O 1
ATOM 775 N N . MET A 1 101 ? 11.576 -6.998 -6.434 1.00 90.50 101 MET A N 1
ATOM 776 C CA . MET A 1 101 ? 11.356 -6.168 -5.262 1.00 90.50 101 MET A CA 1
ATOM 777 C C . MET A 1 101 ? 12.659 -6.060 -4.474 1.00 90.50 101 MET A C 1
ATOM 779 O O . MET A 1 101 ? 13.396 -7.031 -4.331 1.00 90.50 101 MET A O 1
ATOM 783 N N . LYS A 1 102 ? 12.943 -4.881 -3.929 1.00 91.38 102 LYS A N 1
ATOM 784 C CA . LYS A 1 102 ? 14.019 -4.649 -2.965 1.00 91.38 102 LYS A CA 1
ATOM 785 C C . LYS A 1 102 ? 13.412 -4.364 -1.604 1.00 91.38 102 LYS A C 1
ATOM 787 O O . LYS A 1 102 ? 12.444 -3.617 -1.502 1.00 91.38 102 LYS A O 1
ATOM 792 N N . ILE A 1 103 ? 14.006 -4.942 -0.571 1.00 92.38 103 ILE A N 1
ATOM 793 C CA . ILE A 1 10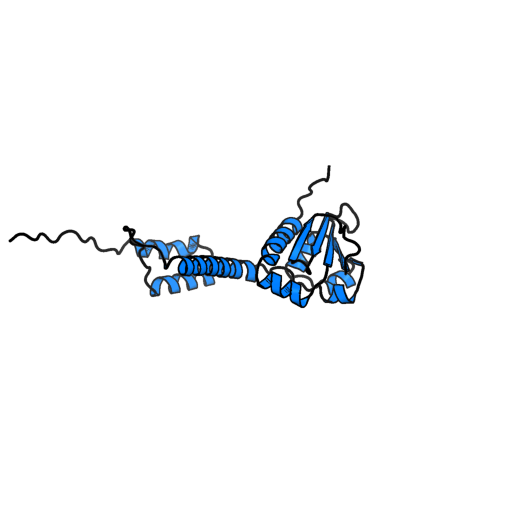3 ? 13.635 -4.725 0.824 1.00 92.38 103 ILE A CA 1
ATOM 794 C C . ILE A 1 103 ? 14.832 -4.059 1.506 1.00 92.38 103 ILE A C 1
ATOM 796 O O . ILE A 1 103 ? 15.963 -4.524 1.368 1.00 92.38 103 ILE A O 1
ATOM 800 N N . LYS A 1 104 ? 14.596 -2.966 2.231 1.00 90.06 104 LYS A N 1
ATOM 801 C CA . LYS A 1 104 ? 15.551 -2.358 3.166 1.00 90.06 104 LYS A CA 1
ATOM 802 C C . LYS A 1 104 ? 14.915 -2.294 4.552 1.00 90.06 104 LYS A C 1
ATOM 804 O O . LYS A 1 104 ? 13.698 -2.212 4.664 1.00 90.06 104 LYS A O 1
ATOM 809 N N . GLY A 1 105 ? 15.729 -2.288 5.602 1.00 89.12 105 GLY A N 1
ATOM 810 C CA . GLY A 1 105 ? 15.240 -2.273 6.983 1.00 89.12 105 GLY A CA 1
ATOM 811 C C . GLY A 1 105 ? 15.135 -3.677 7.570 1.00 89.12 105 GLY A C 1
ATOM 812 O O . GLY A 1 105 ? 15.956 -4.541 7.266 1.00 89.12 105 GLY A O 1
ATOM 813 N N . SER A 1 106 ? 14.161 -3.887 8.450 1.00 91.06 106 SER A N 1
ATOM 814 C CA . SER A 1 106 ? 14.022 -5.137 9.189 1.00 91.06 106 SER A CA 1
ATOM 815 C C . SER A 1 106 ? 13.388 -6.240 8.334 1.00 91.06 106 SER A C 1
ATOM 817 O O . SER A 1 106 ? 12.271 -6.103 7.833 1.00 91.06 106 SER A O 1
ATOM 819 N N . ILE A 1 107 ? 14.083 -7.374 8.204 1.00 88.19 107 ILE A N 1
ATOM 820 C CA . ILE A 1 107 ? 13.575 -8.550 7.479 1.00 88.19 107 ILE A CA 1
ATOM 821 C C . ILE A 1 107 ? 12.341 -9.128 8.181 1.00 88.19 107 ILE A C 1
ATOM 823 O O . ILE A 1 107 ? 11.388 -9.520 7.513 1.00 88.19 107 ILE A O 1
ATOM 827 N N . SER A 1 108 ? 12.301 -9.117 9.515 1.00 88.25 108 SER A N 1
ATOM 828 C CA . SER A 1 108 ? 11.134 -9.585 10.270 1.00 88.25 108 SER A CA 1
ATOM 829 C C . SER A 1 108 ? 9.914 -8.682 10.063 1.00 88.25 108 SER A C 1
ATOM 831 O O . SER A 1 108 ? 8.792 -9.175 9.950 1.00 88.25 108 SER A O 1
ATOM 833 N N . ALA A 1 109 ? 10.121 -7.369 9.912 1.00 89.50 109 ALA A N 1
ATOM 834 C CA . ALA A 1 109 ? 9.060 -6.446 9.511 1.00 89.50 109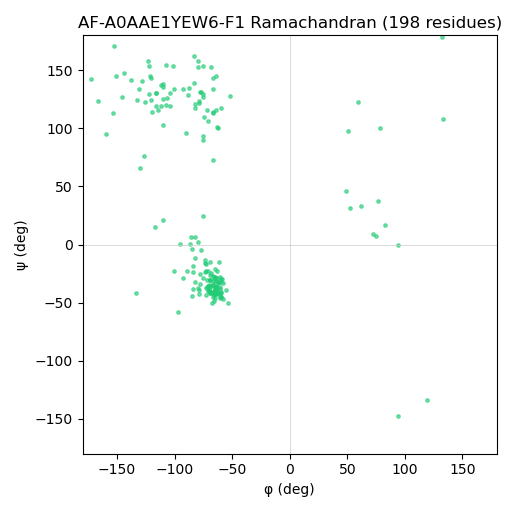 ALA A CA 1
ATOM 835 C C . ALA A 1 109 ? 8.581 -6.726 8.079 1.00 89.50 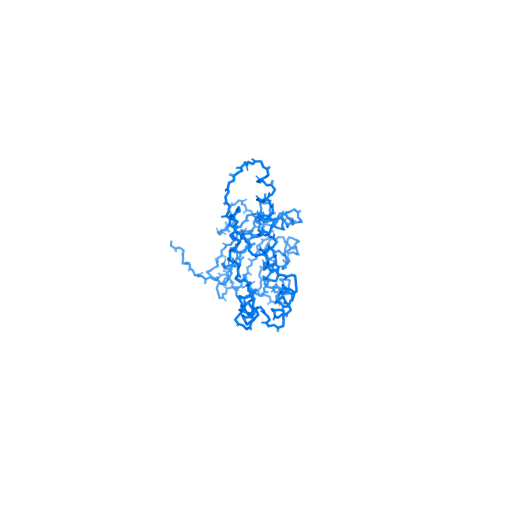109 ALA A C 1
ATOM 837 O O . ALA A 1 109 ? 7.378 -6.704 7.814 1.00 89.50 109 ALA A O 1
ATOM 838 N N . ALA A 1 110 ? 9.501 -7.043 7.168 1.00 88.12 110 ALA A N 1
ATOM 839 C CA . ALA A 1 110 ? 9.177 -7.395 5.793 1.00 88.12 110 ALA A CA 1
ATOM 840 C C . ALA A 1 110 ? 8.416 -8.721 5.658 1.00 88.12 110 ALA A C 1
ATOM 842 O O . ALA A 1 110 ? 7.538 -8.836 4.812 1.00 88.12 110 ALA A O 1
ATOM 843 N N . GLN A 1 111 ? 8.685 -9.706 6.513 1.00 87.88 111 GLN A N 1
ATOM 844 C CA . GLN A 1 111 ? 7.934 -10.966 6.532 1.00 87.88 111 GLN A CA 1
ATOM 845 C C . GLN A 1 111 ? 6.464 -10.774 6.924 1.00 87.88 111 GLN A C 1
ATOM 847 O O . GLN A 1 111 ? 5.608 -11.522 6.459 1.00 87.88 111 GLN A O 1
ATOM 852 N N . LYS A 1 112 ? 6.155 -9.756 7.739 1.00 86.75 112 LYS A N 1
ATOM 853 C CA . LYS A 1 112 ? 4.769 -9.384 8.063 1.00 86.75 112 LYS A CA 1
ATOM 854 C C . LYS A 1 112 ? 4.050 -8.683 6.909 1.00 86.75 112 LYS A C 1
ATOM 856 O O . LYS A 1 112 ? 2.822 -8.614 6.926 1.00 86.75 112 LYS A O 1
ATOM 861 N N . PHE A 1 113 ? 4.785 -8.201 5.906 1.00 85.62 113 PHE A N 1
ATOM 862 C CA . PHE A 1 113 ? 4.213 -7.592 4.715 1.00 85.62 113 PHE A CA 1
ATOM 863 C C . PHE A 1 113 ? 3.646 -8.668 3.785 1.00 85.62 113 PHE A C 1
ATOM 865 O O . PHE A 1 113 ? 4.325 -9.224 2.922 1.00 85.62 113 PHE A O 1
ATOM 872 N N . THR A 1 114 ? 2.375 -8.982 4.002 1.00 81.50 114 THR A N 1
ATOM 873 C CA . THR A 1 114 ? 1.626 -9.989 3.252 1.00 81.50 114 THR A CA 1
ATOM 874 C C . THR A 1 114 ? 0.609 -9.316 2.330 1.00 81.50 114 THR A C 1
ATOM 876 O O . THR A 1 114 ? 0.151 -8.206 2.615 1.00 81.50 114 THR A O 1
ATOM 879 N N . PRO A 1 115 ? 0.211 -9.967 1.222 1.00 80.25 115 PRO A N 1
ATOM 880 C CA . PRO A 1 115 ? -0.799 -9.419 0.317 1.00 80.25 115 PRO A CA 1
ATOM 881 C C . PRO A 1 115 ? -2.168 -9.211 0.990 1.00 80.25 115 PRO A C 1
ATOM 883 O O . PRO A 1 115 ? -3.001 -8.489 0.457 1.00 80.25 115 PRO A O 1
ATOM 886 N N . ASP A 1 116 ? -2.407 -9.800 2.166 1.00 77.56 116 ASP A N 1
ATOM 887 C CA . ASP A 1 116 ? -3.625 -9.599 2.961 1.00 77.56 116 ASP A CA 1
ATOM 888 C C . ASP A 1 116 ? -3.754 -8.196 3.573 1.00 77.56 116 ASP A C 1
ATOM 890 O O . ASP A 1 116 ? -4.849 -7.821 3.989 1.00 77.56 116 ASP A O 1
ATOM 894 N N . ILE A 1 117 ? -2.668 -7.417 3.604 1.00 80.38 117 ILE A N 1
ATOM 895 C CA . ILE A 1 117 ? -2.686 -6.001 4.008 1.00 80.38 117 ILE A CA 1
ATOM 896 C C . ILE A 1 117 ? -3.418 -5.151 2.965 1.00 80.38 117 ILE A C 1
ATOM 898 O O . ILE A 1 117 ? -4.017 -4.126 3.295 1.00 80.38 117 ILE A O 1
ATOM 902 N N . PHE A 1 118 ? -3.365 -5.568 1.699 1.00 80.06 118 PHE A N 1
ATOM 903 C CA . PHE A 1 118 ? -4.021 -4.859 0.617 1.00 80.06 118 PHE A CA 1
ATOM 904 C C . PHE A 1 118 ? -5.496 -5.251 0.544 1.00 80.06 118 PHE A C 1
ATOM 906 O O . PHE A 1 118 ? -5.846 -6.433 0.670 1.00 80.06 118 PHE A O 1
ATOM 913 N N . PRO A 1 119 ? -6.388 -4.278 0.310 1.00 72.12 119 PRO A N 1
ATOM 914 C CA . PRO A 1 119 ? -7.798 -4.580 0.182 1.00 72.12 119 PRO A CA 1
ATOM 915 C C . PRO A 1 119 ? -8.014 -5.412 -1.093 1.00 72.12 119 PRO A C 1
ATOM 917 O O . PRO A 1 119 ? -7.803 -4.950 -2.212 1.00 72.12 119 PRO A O 1
ATOM 920 N N . LYS A 1 120 ? -8.419 -6.679 -0.936 1.00 65.69 120 LYS A N 1
ATOM 921 C CA . LYS A 1 120 ? -8.691 -7.560 -2.083 1.00 65.69 120 LYS A CA 1
ATOM 922 C C . LYS A 1 120 ? -9.922 -7.036 -2.842 1.00 65.69 120 LYS A C 1
ATOM 924 O O . LYS A 1 120 ? -10.949 -6.796 -2.199 1.00 65.69 120 LYS A O 1
ATOM 929 N N . PRO A 1 121 ? -9.900 -6.937 -4.185 1.00 53.91 121 PRO A N 1
ATOM 930 C CA . PRO A 1 121 ? -11.033 -6.428 -4.971 1.00 53.91 121 PRO A CA 1
ATOM 931 C C . PRO A 1 121 ? -12.323 -7.238 -4.758 1.00 53.91 121 PRO A C 1
ATOM 933 O O . PRO A 1 121 ? -13.422 -6.687 -4.787 1.00 53.91 121 PRO A O 1
ATOM 936 N N . SER A 1 122 ? -12.196 -8.532 -4.450 1.00 47.91 122 SER A N 1
ATOM 937 C CA . SER A 1 122 ? -13.306 -9.424 -4.098 1.00 47.91 122 SER A CA 1
ATOM 938 C C . SER A 1 122 ? -13.946 -9.117 -2.739 1.00 47.91 122 SER A C 1
ATOM 940 O O . SER A 1 122 ? -15.132 -9.373 -2.559 1.00 47.91 122 SER A O 1
ATOM 942 N N . LYS A 1 123 ? -13.202 -8.523 -1.796 1.00 50.34 123 LYS A N 1
ATOM 943 C CA . LYS A 1 123 ? -13.734 -8.063 -0.506 1.00 50.34 123 LYS A CA 1
ATOM 944 C C . LYS A 1 123 ? -14.174 -6.609 -0.547 1.00 50.34 123 LYS A C 1
ATOM 946 O O . LYS A 1 123 ? -15.113 -6.289 0.153 1.00 50.34 123 LYS A O 1
ATOM 951 N N . ILE A 1 124 ? -13.586 -5.746 -1.377 1.00 48.28 124 ILE A N 1
ATOM 952 C CA . ILE A 1 124 ? -14.019 -4.342 -1.513 1.00 48.28 124 ILE A CA 1
ATOM 953 C C . ILE A 1 124 ? -15.483 -4.258 -1.965 1.00 48.28 124 ILE A C 1
ATOM 955 O O . ILE A 1 124 ? -16.263 -3.525 -1.369 1.00 48.28 124 ILE A O 1
ATOM 959 N N . LYS A 1 125 ? -15.893 -5.055 -2.961 1.00 44.53 125 LYS A N 1
ATOM 960 C CA . LYS A 1 125 ? -17.283 -5.046 -3.452 1.00 44.53 125 LYS A CA 1
ATOM 961 C C . LYS A 1 125 ? -18.290 -5.513 -2.391 1.00 44.53 125 LYS A C 1
ATOM 963 O O . LYS A 1 125 ? -19.406 -5.015 -2.371 1.00 44.53 125 LYS A O 1
ATOM 968 N N . LEU A 1 126 ? -17.877 -6.417 -1.499 1.00 42.41 126 LEU A N 1
ATOM 969 C CA . LEU A 1 126 ? -18.694 -6.926 -0.393 1.00 42.41 126 LEU A CA 1
ATOM 970 C C . LEU A 1 126 ? -18.647 -6.009 0.839 1.00 42.41 126 LEU A C 1
ATOM 972 O O . LEU A 1 126 ? -19.666 -5.805 1.480 1.00 42.41 126 LEU A O 1
ATOM 976 N N . LEU A 1 127 ? -17.484 -5.429 1.150 1.00 47.91 127 LEU A N 1
ATOM 977 C CA . LEU A 1 127 ? -17.258 -4.532 2.282 1.00 47.91 127 LEU A CA 1
ATOM 978 C C . LEU A 1 127 ? -17.890 -3.170 2.046 1.00 47.91 127 LEU A C 1
ATOM 980 O O . LEU A 1 127 ? -18.430 -2.633 2.995 1.00 47.91 127 LEU A O 1
ATOM 984 N N . ILE A 1 128 ? -17.882 -2.631 0.821 1.00 54.00 128 ILE A N 1
ATOM 985 C CA . ILE A 1 128 ? -18.652 -1.422 0.487 1.00 54.00 128 ILE A CA 1
ATOM 986 C C . ILE A 1 128 ? -20.147 -1.720 0.619 1.00 54.00 128 ILE A C 1
ATOM 988 O O . ILE A 1 128 ? -20.870 -0.912 1.179 1.00 54.00 128 ILE A O 1
ATOM 992 N N . PHE A 1 129 ? -20.612 -2.895 0.182 1.00 49.28 129 PHE A N 1
ATOM 993 C CA . PHE A 1 129 ? -22.013 -3.292 0.361 1.00 49.28 129 PHE A CA 1
ATOM 994 C C . PHE A 1 129 ? -22.384 -3.423 1.846 1.00 49.28 129 PHE A C 1
ATOM 996 O O . PHE A 1 129 ? -23.427 -2.929 2.252 1.00 49.28 129 PHE A O 1
ATOM 1003 N N . HIS A 1 130 ? -21.516 -4.025 2.665 1.00 52.12 130 HIS A N 1
ATOM 1004 C CA . HIS A 1 130 ? -21.755 -4.198 4.099 1.00 52.12 130 HIS A CA 1
ATOM 1005 C C . HIS A 1 130 ? -21.621 -2.887 4.871 1.00 52.12 130 HIS A C 1
ATOM 1007 O O . HIS A 1 130 ? -22.496 -2.586 5.656 1.00 52.12 130 HIS A O 1
ATOM 1013 N N . SER A 1 131 ? -20.603 -2.065 4.601 1.00 48.34 131 SER A N 1
ATOM 1014 C CA . SER A 1 131 ? -20.443 -0.757 5.254 1.00 48.34 131 SER A CA 1
ATOM 1015 C C . SER A 1 131 ? -21.510 0.247 4.820 1.00 48.34 131 SER A C 1
ATOM 1017 O O . SER A 1 131 ? -21.934 1.050 5.639 1.00 48.34 131 SER A O 1
ATOM 1019 N N . PHE A 1 132 ? -22.027 0.162 3.589 1.00 50.94 132 PHE A N 1
ATOM 1020 C CA . PHE A 1 132 ? -23.193 0.943 3.170 1.00 50.94 132 PHE A CA 1
ATOM 1021 C C . PHE A 1 132 ? -24.482 0.461 3.855 1.00 50.94 132 PHE A C 1
ATOM 1023 O O . PHE A 1 132 ? -25.296 1.284 4.261 1.00 50.94 132 PHE A O 1
ATOM 1030 N N . ILE A 1 133 ? -24.660 -0.853 4.036 1.00 59.31 133 ILE A N 1
ATOM 1031 C CA . ILE A 1 133 ? -25.786 -1.418 4.798 1.00 59.31 133 ILE A CA 1
ATOM 1032 C C . ILE A 1 133 ? -25.659 -1.106 6.297 1.00 59.31 133 ILE A C 1
ATOM 1034 O O . ILE A 1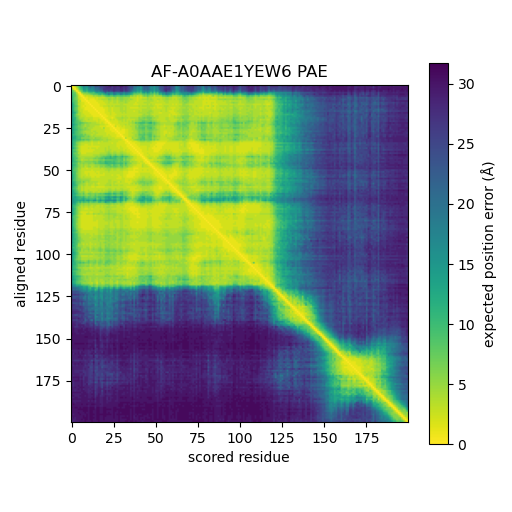 133 ? -26.654 -0.711 6.889 1.00 59.31 133 ILE A O 1
ATOM 1038 N N . ASP A 1 134 ? -24.469 -1.194 6.894 1.00 50.94 134 ASP A N 1
ATOM 1039 C CA . ASP A 1 134 ? -24.187 -0.829 8.289 1.00 50.94 134 ASP A CA 1
ATOM 1040 C C . ASP A 1 134 ? -24.375 0.672 8.516 1.00 50.94 134 ASP A C 1
ATOM 1042 O O . ASP A 1 134 ? -24.928 1.071 9.534 1.00 50.94 134 ASP A O 1
ATOM 1046 N N . GLU A 1 135 ? -23.971 1.529 7.574 1.00 52.53 135 GLU A N 1
ATOM 1047 C CA . GLU A 1 135 ? -24.194 2.973 7.674 1.00 52.53 135 GLU A CA 1
ATOM 1048 C C . GLU A 1 135 ? -25.676 3.330 7.514 1.00 52.53 135 GLU A C 1
ATOM 1050 O O . GLU A 1 135 ? -26.174 4.215 8.212 1.00 52.53 135 GLU A O 1
ATOM 1055 N N . ILE A 1 136 ? -26.410 2.602 6.664 1.00 62.38 136 ILE A N 1
ATOM 1056 C CA . ILE A 1 136 ? -27.871 2.696 6.581 1.00 62.38 136 ILE A CA 1
ATOM 1057 C C . ILE A 1 136 ? -28.528 2.185 7.873 1.00 62.38 136 ILE A C 1
ATOM 1059 O O . ILE A 1 136 ? -29.403 2.870 8.394 1.00 62.38 136 ILE A O 1
ATOM 1063 N N . PHE A 1 137 ? -28.102 1.047 8.426 1.00 58.88 137 PHE A N 1
ATOM 1064 C CA . PHE A 1 137 ? -28.663 0.449 9.644 1.00 58.88 137 PHE A CA 1
ATOM 1065 C C . PHE A 1 137 ? -28.388 1.321 10.875 1.00 58.88 137 PHE A C 1
ATOM 1067 O O . PHE A 1 137 ? -29.296 1.624 11.644 1.00 58.88 137 PHE A O 1
ATOM 1074 N N . LYS A 1 138 ? -27.174 1.863 10.986 1.00 61.41 138 LYS A N 1
ATOM 1075 C CA . LYS A 1 138 ? -26.781 2.816 12.030 1.00 61.41 138 LYS A CA 1
ATOM 1076 C C . LYS A 1 138 ? -27.524 4.152 11.913 1.00 61.41 138 LYS A C 1
ATOM 1078 O O . LYS A 1 138 ? -27.832 4.771 12.928 1.00 61.41 138 LYS A O 1
ATOM 1083 N N . ARG A 1 139 ? -27.882 4.585 10.694 1.00 56.72 139 ARG A N 1
ATOM 1084 C CA . ARG A 1 139 ? -28.809 5.716 10.465 1.00 56.72 139 ARG A CA 1
ATOM 1085 C C . ARG A 1 139 ? -30.270 5.382 10.755 1.00 56.72 139 ARG A C 1
ATOM 1087 O O . ARG A 1 139 ? -31.042 6.307 11.007 1.00 56.72 139 ARG A O 1
ATOM 1094 N N . MET A 1 140 ? -30.655 4.110 10.694 1.00 55.59 140 MET A N 1
ATOM 1095 C CA . MET A 1 140 ? -32.000 3.649 11.038 1.00 55.59 140 MET A CA 1
ATOM 1096 C C . MET A 1 140 ? -32.182 3.515 12.559 1.00 55.59 140 MET A C 1
ATOM 1098 O O . MET A 1 140 ? -33.229 3.920 13.051 1.00 55.59 140 MET A O 1
ATOM 1102 N N . GLU A 1 141 ? -31.169 3.072 13.315 1.00 56.56 141 GLU A N 1
ATOM 1103 C CA . GLU A 1 141 ? -31.200 3.070 14.794 1.00 56.56 141 GLU A CA 1
ATOM 1104 C C . GLU A 1 141 ? -31.144 4.482 15.400 1.00 56.56 141 GLU A C 1
ATOM 1106 O O . GLU A 1 141 ? -31.749 4.732 16.436 1.00 56.56 141 GLU A O 1
ATOM 1111 N N . ALA A 1 142 ? -30.488 5.442 14.739 1.00 50.53 142 ALA A N 1
ATOM 1112 C CA . ALA A 1 142 ? -30.400 6.825 15.220 1.00 50.53 142 ALA A CA 1
ATOM 1113 C C . ALA A 1 142 ? -31.653 7.692 14.942 1.00 50.53 142 ALA A C 1
ATOM 1115 O O . ALA A 1 142 ? -31.640 8.881 15.246 1.00 50.53 142 ALA A O 1
ATOM 1116 N N . ASN A 1 143 ? -32.719 7.137 14.346 1.00 53.78 143 ASN A N 1
ATOM 1117 C CA . ASN A 1 143 ? -33.930 7.880 13.952 1.00 53.78 143 ASN A CA 1
ATOM 1118 C C . ASN A 1 143 ? -35.217 7.429 14.670 1.00 53.78 143 ASN A C 1
ATOM 1120 O O . ASN A 1 143 ? -36.311 7.789 14.239 1.00 53.78 143 ASN A O 1
ATOM 1124 N N . SER A 1 144 ? -35.133 6.667 15.766 1.00 51.31 144 SER A N 1
ATOM 1125 C CA . SER A 1 144 ? -36.325 6.271 16.538 1.00 51.31 144 SER A CA 1
ATOM 1126 C C . SER A 1 144 ? -36.781 7.287 17.598 1.00 51.31 144 SER A C 1
ATOM 1128 O O . SER A 1 144 ? -37.729 7.004 18.323 1.00 51.31 144 SER A O 1
ATOM 1130 N N . GLU A 1 145 ? -36.182 8.480 17.670 1.00 50.56 145 GLU A N 1
ATOM 1131 C CA . GLU A 1 145 ? -36.647 9.585 18.525 1.00 50.56 145 GLU A CA 1
ATOM 1132 C C . GLU A 1 145 ? -36.771 10.901 17.737 1.00 50.56 145 GLU A C 1
ATOM 1134 O O . GLU A 1 145 ? -36.033 11.855 17.960 1.00 50.56 145 GLU A O 1
ATOM 1139 N N . SER A 1 146 ? -37.693 10.985 16.774 1.00 38.22 146 SER A N 1
ATOM 1140 C CA . SER A 1 146 ? -38.449 12.227 16.512 1.00 38.22 146 SER A CA 1
ATOM 1141 C C . SER A 1 146 ? -39.567 12.034 15.482 1.00 38.22 146 SER A C 1
ATOM 1143 O O . SER A 1 146 ? -39.491 11.263 14.535 1.00 38.22 146 SER A O 1
ATOM 1145 N N . ASN A 1 147 ? -40.655 12.735 15.764 1.00 40.19 147 ASN A N 1
ATOM 1146 C CA . ASN A 1 147 ? -42.034 12.512 15.354 1.00 40.19 147 ASN A CA 1
ATOM 1147 C C . ASN A 1 147 ? -42.387 12.881 13.888 1.00 40.19 147 ASN A C 1
ATOM 1149 O O . ASN A 1 147 ? -41.852 13.835 13.337 1.00 40.19 147 ASN A O 1
ATOM 1153 N N . ALA A 1 148 ? -43.421 12.193 13.379 1.00 35.28 148 ALA A N 1
ATOM 1154 C CA . ALA A 1 148 ? -44.502 12.644 12.481 1.00 35.28 148 ALA A CA 1
ATOM 1155 C C . ALA A 1 148 ? -44.222 13.231 11.070 1.00 35.28 148 ALA A C 1
ATOM 1157 O O . ALA A 1 148 ? -43.712 14.334 10.921 1.00 35.28 148 ALA A O 1
ATOM 1158 N N . GLY A 1 149 ? -44.817 12.591 10.042 1.00 31.62 149 GLY A N 1
ATOM 1159 C CA . GLY A 1 149 ? -45.432 13.310 8.908 1.00 31.62 149 GLY A CA 1
ATOM 1160 C C . GLY A 1 149 ? -45.126 12.837 7.474 1.00 31.62 149 GLY A C 1
ATOM 1161 O O . GLY A 1 149 ? -44.098 13.176 6.911 1.00 31.62 149 GLY A O 1
ATOM 1162 N N . SER A 1 150 ? -46.133 12.214 6.841 1.00 33.47 150 SER A N 1
ATOM 1163 C CA . SER A 1 150 ? -46.456 12.224 5.393 1.00 33.47 150 SER A CA 1
ATOM 1164 C C . SER A 1 150 ? -45.678 11.353 4.373 1.00 33.47 150 SER A C 1
ATOM 1166 O O . SER A 1 150 ? -44.646 11.719 3.824 1.00 33.47 150 SER A O 1
ATOM 1168 N N . SER A 1 151 ? -46.323 10.227 4.035 1.00 43.84 151 SER A N 1
ATOM 1169 C CA . SER A 1 151 ? -46.670 9.726 2.687 1.00 43.84 151 SER A CA 1
ATOM 1170 C C . SER A 1 151 ? -45.612 9.637 1.573 1.00 43.84 151 SER A C 1
ATOM 1172 O O . SER A 1 151 ? -45.451 10.535 0.753 1.00 43.84 151 SER A O 1
ATOM 1174 N N . GLY A 1 152 ? -45.062 8.428 1.408 1.00 35.22 152 GLY A N 1
ATOM 1175 C CA . GLY A 1 152 ? -44.462 7.942 0.161 1.00 35.22 152 GLY A CA 1
ATOM 1176 C C . GLY A 1 152 ? -44.394 6.414 0.167 1.00 35.22 152 GLY A C 1
ATOM 1177 O O . GLY A 1 152 ? -43.473 5.838 0.741 1.00 35.22 152 GLY A O 1
ATOM 1178 N N . VAL A 1 153 ? -45.394 5.748 -0.421 1.00 39.62 153 VAL A N 1
ATOM 1179 C CA . VAL A 1 153 ? -45.508 4.278 -0.466 1.00 39.62 153 VAL A CA 1
ATOM 1180 C C . VAL A 1 153 ? -44.323 3.688 -1.240 1.00 39.62 153 VAL A C 1
ATOM 1182 O O . VAL A 1 153 ? -44.313 3.678 -2.470 1.00 39.62 153 VAL A O 1
ATOM 1185 N N . ARG A 1 154 ? -43.310 3.181 -0.527 1.00 38.19 154 ARG A N 1
ATOM 1186 C CA . ARG A 1 154 ? -42.247 2.359 -1.118 1.00 38.19 154 ARG A CA 1
ATOM 1187 C C . ARG A 1 154 ? -42.830 0.974 -1.400 1.00 38.19 154 ARG A C 1
ATOM 1189 O O . ARG A 1 154 ? -43.150 0.237 -0.472 1.00 38.19 154 ARG A O 1
ATOM 1196 N N . LYS A 1 155 ? -43.011 0.642 -2.682 1.00 43.66 155 LYS A N 1
ATOM 1197 C CA . LYS A 1 155 ? -43.399 -0.704 -3.130 1.00 43.66 155 LYS A CA 1
ATOM 1198 C C . LYS A 1 155 ? -42.332 -1.701 -2.671 1.00 43.66 155 LYS A C 1
ATOM 1200 O O . LYS A 1 155 ? -41.179 -1.599 -3.078 1.00 43.66 155 LYS A O 1
ATOM 1205 N N . ILE A 1 156 ? -42.728 -2.642 -1.822 1.00 46.34 156 ILE A N 1
ATOM 1206 C CA . ILE A 1 156 ? -41.896 -3.770 -1.399 1.00 46.34 156 ILE A CA 1
ATOM 1207 C C . ILE A 1 156 ? -41.996 -4.831 -2.502 1.00 46.34 156 ILE A C 1
ATOM 1209 O O . ILE A 1 156 ? -43.098 -5.261 -2.840 1.00 46.34 156 ILE A O 1
ATOM 1213 N N . MET A 1 157 ? -40.864 -5.205 -3.103 1.00 50.69 157 MET A N 1
ATOM 1214 C CA . MET A 1 157 ? -40.789 -6.327 -4.048 1.00 50.69 157 MET A CA 1
ATOM 1215 C C . MET A 1 157 ? -41.071 -7.650 -3.325 1.00 50.69 157 MET A C 1
ATOM 1217 O O . MET A 1 157 ? -40.660 -7.839 -2.181 1.00 50.69 157 MET A O 1
ATOM 1221 N N . SER A 1 158 ? -41.764 -8.563 -4.006 1.00 48.69 158 SER A N 1
ATOM 1222 C CA . SER A 1 158 ? -42.070 -9.904 -3.504 1.00 48.69 158 SER A CA 1
ATOM 1223 C C . SER A 1 158 ? -40.786 -10.734 -3.302 1.00 48.69 158 SER A C 1
ATOM 1225 O O . SER A 1 158 ? -39.855 -10.610 -4.105 1.00 48.69 158 SER A O 1
ATOM 1227 N N . PRO A 1 159 ? -40.717 -11.614 -2.281 1.00 48.19 159 PRO A N 1
ATOM 1228 C CA . PRO A 1 159 ? -39.531 -12.426 -1.983 1.00 48.19 159 PRO A CA 1
ATOM 1229 C C . PRO A 1 159 ? -39.074 -13.319 -3.146 1.00 48.19 159 PRO A C 1
ATOM 1231 O O . PRO A 1 159 ? -37.875 -13.500 -3.349 1.00 48.19 159 PRO A O 1
ATOM 1234 N N . CYS A 1 160 ? -40.013 -13.822 -3.955 1.00 44.31 160 CYS A N 1
ATOM 1235 C CA . CYS A 1 160 ? -39.705 -14.703 -5.086 1.00 44.31 160 CYS A CA 1
ATOM 1236 C C . CYS A 1 160 ? -38.954 -13.992 -6.229 1.00 44.31 160 CYS A C 1
ATOM 1238 O O . CYS A 1 160 ? -38.221 -14.642 -6.976 1.00 44.31 160 CYS A O 1
ATOM 1240 N N . ASP A 1 161 ? -39.084 -12.667 -6.354 1.00 57.62 161 ASP A N 1
ATOM 1241 C CA . ASP A 1 161 ? -38.440 -11.893 -7.424 1.00 57.62 161 ASP A CA 1
ATOM 1242 C C . ASP A 1 161 ? -36.978 -11.549 -7.103 1.00 57.62 161 ASP A C 1
ATOM 1244 O O . ASP A 1 161 ? -36.131 -11.491 -7.999 1.00 57.62 161 ASP A O 1
ATOM 1248 N N . VAL A 1 162 ? -36.661 -11.361 -5.818 1.00 60.38 162 VAL A N 1
ATOM 1249 C CA . VAL A 1 162 ? -35.307 -11.019 -5.350 1.00 60.38 162 VAL A CA 1
ATOM 1250 C C . VAL A 1 162 ? -34.356 -12.202 -5.537 1.00 60.38 162 VAL A C 1
ATOM 1252 O O . VAL A 1 162 ? -33.232 -12.039 -6.016 1.00 60.38 162 VAL A O 1
ATOM 1255 N N . GLU A 1 163 ? -34.822 -13.411 -5.238 1.00 61.03 163 GLU A N 1
ATOM 1256 C CA . GLU A 1 163 ? -34.024 -14.631 -5.372 1.00 61.03 163 GLU A CA 1
ATOM 1257 C C . GLU A 1 163 ? -33.763 -14.987 -6.845 1.00 61.03 163 GLU A C 1
ATOM 1259 O O . GLU A 1 163 ? -32.639 -15.307 -7.245 1.00 61.03 163 GLU A O 1
ATOM 1264 N N . ALA A 1 164 ? -34.773 -14.803 -7.697 1.00 63.25 164 ALA A N 1
ATOM 1265 C CA . ALA A 1 164 ? -34.667 -15.008 -9.136 1.00 63.25 164 ALA A CA 1
ATOM 1266 C C . ALA A 1 164 ? -33.738 -13.991 -9.834 1.00 63.25 164 ALA A C 1
ATOM 1268 O O . ALA A 1 164 ? -33.181 -14.303 -10.898 1.00 63.25 164 ALA A O 1
ATOM 1269 N N . LEU A 1 165 ? -33.585 -12.787 -9.270 1.00 65.19 165 LEU A N 1
ATOM 1270 C CA . LEU A 1 165 ? -32.664 -11.758 -9.751 1.00 65.19 165 LEU A CA 1
ATOM 1271 C C . LEU A 1 165 ? -31.223 -12.048 -9.315 1.00 65.19 165 LEU A C 1
ATOM 1273 O O . LEU A 1 165 ? -30.318 -11.963 -10.145 1.00 65.19 165 LEU A O 1
ATOM 1277 N N . ASN A 1 166 ? -31.021 -12.461 -8.062 1.00 70.06 166 ASN A N 1
ATOM 1278 C CA . ASN A 1 166 ? -29.699 -12.831 -7.551 1.00 70.06 166 ASN A CA 1
ATOM 1279 C C . ASN A 1 166 ? -29.097 -13.995 -8.341 1.00 70.06 166 ASN A C 1
ATOM 1281 O O . ASN A 1 166 ? -27.976 -13.878 -8.833 1.00 70.06 166 ASN A O 1
ATOM 1285 N N . LYS A 1 167 ? -29.883 -15.044 -8.600 1.00 75.75 167 LYS A N 1
ATOM 1286 C CA . LYS A 1 167 ? -29.428 -16.180 -9.410 1.00 75.75 167 LYS A CA 1
ATOM 1287 C C . LYS A 1 167 ? -29.022 -15.770 -10.835 1.00 75.75 167 LYS A C 1
ATOM 1289 O O . LYS A 1 167 ? -27.985 -16.196 -11.333 1.00 75.75 167 LYS A O 1
ATOM 1294 N N . CYS A 1 168 ? -29.783 -14.870 -11.468 1.00 68.75 168 CYS A N 1
ATOM 1295 C CA . CYS A 1 168 ? -29.457 -14.349 -12.804 1.00 68.75 168 CYS A CA 1
ATOM 1296 C C . CYS A 1 168 ? -28.135 -13.565 -12.819 1.00 68.75 168 CYS A C 1
ATOM 1298 O O . CYS A 1 168 ? -27.352 -13.663 -13.771 1.00 68.75 168 CYS A O 1
ATOM 1300 N N . LEU A 1 169 ? -27.887 -12.777 -11.770 1.00 69.81 169 LEU A N 1
ATOM 1301 C CA . LEU A 1 169 ? -26.672 -11.980 -11.635 1.00 69.81 169 LEU A CA 1
ATOM 1302 C C . LEU A 1 169 ? -25.445 -12.856 -11.361 1.00 69.81 169 LEU A C 1
ATOM 1304 O O . LEU A 1 169 ? -24.378 -12.555 -11.897 1.00 69.81 169 LEU A O 1
ATOM 1308 N N . GLU A 1 170 ? -25.585 -13.945 -10.604 1.00 74.88 170 GLU A N 1
ATOM 1309 C CA . GLU A 1 170 ? -24.503 -14.916 -10.398 1.00 74.88 170 GLU A CA 1
ATOM 1310 C C . GLU A 1 170 ? -24.119 -15.626 -11.702 1.00 74.88 170 GLU A C 1
ATOM 1312 O O . GLU A 1 170 ? -22.941 -15.663 -12.065 1.00 74.88 170 GLU A O 1
ATOM 1317 N N . GLU A 1 171 ? -25.109 -16.089 -12.470 1.00 74.12 171 GLU A N 1
ATOM 1318 C CA . GLU A 1 171 ? -24.892 -16.782 -13.748 1.00 74.12 171 GLU A CA 1
ATOM 1319 C C . GLU A 1 171 ? -24.254 -15.875 -14.817 1.00 74.12 171 GLU A C 1
ATOM 1321 O O . GLU A 1 171 ? -23.502 -16.341 -15.673 1.00 74.12 171 GLU A O 1
ATOM 1326 N N . ASN A 1 172 ? -24.497 -14.561 -14.753 1.00 70.94 172 ASN A N 1
ATOM 1327 C CA . ASN A 1 172 ? -24.019 -13.592 -15.746 1.00 70.94 172 ASN A CA 1
ATOM 1328 C C . ASN A 1 172 ? -22.925 -12.650 -15.217 1.00 70.94 172 ASN A C 1
ATOM 1330 O O . ASN A 1 172 ? -22.722 -11.574 -15.782 1.00 70.94 172 ASN A O 1
ATOM 1334 N N . LYS A 1 173 ? -22.210 -13.028 -14.145 1.00 75.25 173 LYS A N 1
ATOM 1335 C CA . LYS A 1 173 ? -21.104 -12.238 -13.558 1.00 75.25 173 LYS A CA 1
ATOM 1336 C C . LYS A 1 173 ? -21.481 -10.773 -13.253 1.00 75.25 173 LYS A C 1
ATOM 1338 O O . LYS A 1 173 ? -20.633 -9.881 -13.306 1.00 75.25 173 LYS A O 1
ATOM 1343 N N . GLY A 1 174 ? -22.744 -10.519 -12.912 1.00 63.38 174 GLY A N 1
ATOM 1344 C CA . GLY A 1 174 ? -23.259 -9.205 -12.526 1.00 63.38 174 GLY A CA 1
ATOM 1345 C C . GLY A 1 174 ? -23.642 -8.270 -13.678 1.00 63.38 174 GLY A C 1
ATOM 1346 O O . GLY A 1 174 ? -23.771 -7.069 -13.443 1.00 63.38 174 GLY A O 1
ATOM 1347 N N . ASP A 1 175 ? -23.826 -8.773 -14.902 1.00 66.88 175 ASP A N 1
ATOM 1348 C CA . ASP A 1 175 ? -24.238 -7.947 -16.043 1.00 66.88 175 ASP A CA 1
ATOM 1349 C C . ASP A 1 175 ? -25.735 -7.569 -15.974 1.00 66.88 175 ASP A C 1
ATOM 1351 O O . ASP A 1 175 ? -26.635 -8.301 -16.402 1.00 66.88 175 ASP A O 1
ATOM 1355 N N . GLN A 1 176 ? -26.017 -6.397 -15.398 1.00 60.00 176 GLN A N 1
ATOM 1356 C CA . GLN A 1 176 ? -27.379 -5.929 -15.114 1.00 60.00 176 GLN A CA 1
ATOM 1357 C C . GLN A 1 176 ? -28.227 -5.676 -16.370 1.00 60.00 176 GLN A C 1
ATOM 1359 O O . GLN A 1 176 ? -29.457 -5.692 -16.294 1.00 60.00 176 GLN A O 1
ATOM 1364 N N . LYS A 1 177 ? -27.604 -5.473 -17.538 1.00 68.06 177 LYS A N 1
ATOM 1365 C CA . LYS A 1 177 ? -28.332 -5.255 -18.798 1.00 68.06 177 LYS A CA 1
ATOM 1366 C C . LYS A 1 177 ? -28.998 -6.537 -19.301 1.00 68.06 177 LYS A C 1
ATOM 1368 O O . LYS A 1 177 ? -30.068 -6.466 -19.896 1.00 68.06 177 LYS A O 1
ATOM 1373 N N . LYS A 1 178 ? -28.412 -7.702 -19.008 1.00 62.94 178 LYS A N 1
ATOM 1374 C CA . LYS A 1 178 ? -28.965 -9.017 -19.371 1.00 62.94 178 LYS A CA 1
ATOM 1375 C C . LYS A 1 178 ? -30.103 -9.457 -18.449 1.00 62.94 178 LYS A C 1
ATOM 1377 O O . LYS A 1 178 ? -31.067 -10.058 -18.909 1.00 62.94 178 LYS A O 1
ATOM 1382 N N . CYS A 1 179 ? -30.033 -9.096 -17.167 1.00 65.12 179 CYS A N 1
ATOM 1383 C CA . CYS A 1 179 ? -31.071 -9.417 -16.180 1.00 65.12 179 CYS A CA 1
ATOM 1384 C C . CYS A 1 179 ? -32.214 -8.382 -16.124 1.00 65.12 179 CYS A C 1
ATOM 1386 O O . CYS A 1 179 ? -33.172 -8.552 -15.369 1.00 65.12 179 CYS A O 1
ATOM 1388 N N . GLN A 1 180 ? -32.162 -7.337 -16.960 1.00 59.25 180 GLN A N 1
ATOM 1389 C CA . GLN A 1 180 ? -33.148 -6.251 -16.998 1.00 59.25 180 GLN A CA 1
ATOM 1390 C C . GLN A 1 180 ? -34.564 -6.718 -17.388 1.00 59.25 180 GLN A C 1
ATOM 1392 O O . GLN A 1 180 ? -35.546 -6.070 -17.031 1.00 59.25 180 GLN A O 1
ATOM 1397 N N . CYS A 1 181 ? -34.691 -7.863 -18.072 1.00 55.59 181 CYS A N 1
ATOM 1398 C CA . CYS A 1 181 ? -35.991 -8.403 -18.475 1.00 55.59 181 CYS A CA 1
ATOM 1399 C C . CYS A 1 181 ? -36.859 -8.826 -17.271 1.00 55.59 181 CYS A C 1
ATOM 1401 O O . CYS A 1 181 ? -38.080 -8.725 -17.348 1.00 55.59 181 CYS A O 1
ATOM 1403 N N . LYS A 1 182 ? -36.253 -9.216 -16.135 1.00 54.72 182 LYS A N 1
ATOM 1404 C CA . LYS A 1 182 ? -36.994 -9.566 -14.905 1.00 54.72 182 LYS A CA 1
ATOM 1405 C C . LYS A 1 182 ? -37.480 -8.347 -14.114 1.00 54.72 182 LYS A C 1
ATOM 1407 O O . LYS A 1 182 ? -38.482 -8.446 -13.421 1.00 54.72 182 LYS A O 1
ATOM 1412 N N . LEU A 1 183 ? -36.821 -7.195 -14.258 1.00 56.19 183 LEU A N 1
ATOM 1413 C CA . LEU A 1 183 ? -37.235 -5.939 -13.617 1.00 56.19 183 LEU A CA 1
ATOM 1414 C C . LEU A 1 183 ? -38.455 -5.297 -14.294 1.00 56.19 183 LEU A C 1
ATOM 1416 O O . LEU A 1 183 ? -39.226 -4.624 -13.628 1.00 56.19 183 LEU A O 1
ATOM 1420 N N . LYS A 1 184 ? -38.648 -5.509 -15.604 1.00 50.81 184 LYS A N 1
ATOM 1421 C CA . LYS A 1 184 ? -39.783 -4.932 -16.354 1.00 50.81 184 LYS A CA 1
ATOM 1422 C C . LYS A 1 184 ? -41.076 -5.752 -16.248 1.00 50.81 184 LYS A C 1
ATOM 1424 O O . LYS A 1 184 ? -42.164 -5.208 -16.415 1.00 50.81 184 LYS A O 1
ATOM 1429 N N . LEU A 1 185 ? -40.981 -7.049 -15.948 1.00 48.88 185 LEU A N 1
ATOM 1430 C CA . LEU A 1 185 ? -42.150 -7.922 -15.756 1.00 48.88 185 LEU A CA 1
ATOM 1431 C C . LEU A 1 185 ? -42.917 -7.620 -14.455 1.00 48.88 185 LEU A C 1
ATOM 1433 O O . LEU A 1 185 ? -44.117 -7.867 -14.394 1.00 48.88 185 LEU A O 1
ATOM 1437 N N . SER A 1 186 ? -42.275 -7.012 -13.455 1.00 48.62 186 SER A N 1
ATOM 1438 C CA . SER A 1 186 ? -42.919 -6.614 -12.195 1.00 48.62 186 SER A CA 1
ATOM 1439 C C . SER A 1 186 ? -43.677 -5.279 -12.270 1.00 48.62 186 SER A C 1
ATOM 1441 O O . SER A 1 186 ? -44.470 -4.976 -11.379 1.00 48.62 186 SER A O 1
ATOM 1443 N N . GLU A 1 187 ? -43.505 -4.490 -13.339 1.00 50.56 187 GLU A N 1
ATOM 1444 C CA . GLU A 1 187 ? -44.256 -3.240 -13.546 1.00 50.56 187 GLU A CA 1
ATOM 1445 C C . GLU A 1 187 ? -45.637 -3.449 -14.189 1.00 50.56 187 GLU A C 1
ATOM 1447 O O . GLU A 1 187 ? -46.496 -2.576 -14.078 1.00 50.56 187 GLU A O 1
ATOM 1452 N N . SER A 1 188 ? -45.893 -4.598 -14.824 1.00 39.31 188 SER A N 1
ATOM 1453 C CA . SER A 1 188 ? -47.120 -4.824 -15.612 1.00 39.31 188 SER A CA 1
ATOM 1454 C C . SER A 1 188 ? -48.264 -5.518 -14.860 1.00 39.31 188 SER A C 1
ATOM 1456 O O . SER A 1 188 ? -49.341 -5.681 -15.424 1.00 39.31 188 SER A O 1
ATOM 1458 N N . HIS A 1 189 ? -48.093 -5.861 -13.580 1.00 44.59 189 HIS A N 1
ATOM 1459 C CA . HIS A 1 189 ? -49.182 -6.354 -12.724 1.00 44.59 189 HIS A CA 1
ATOM 1460 C C . HIS A 1 189 ? -49.281 -5.536 -11.429 1.00 44.59 189 HIS A C 1
ATOM 1462 O O . HIS A 1 189 ? -48.906 -5.983 -10.349 1.00 44.59 189 HIS A O 1
ATOM 1468 N N . ALA A 1 190 ? -49.831 -4.324 -11.522 1.00 40.97 190 ALA A N 1
ATOM 1469 C CA . ALA A 1 190 ? -50.438 -3.650 -10.376 1.00 40.97 190 ALA A CA 1
ATOM 1470 C C . ALA A 1 190 ? -51.911 -3.329 -10.702 1.00 40.97 190 ALA A C 1
ATOM 1472 O O . ALA A 1 190 ? -52.185 -2.763 -11.761 1.00 40.97 190 ALA A O 1
ATOM 1473 N N . PRO A 1 191 ? -52.867 -3.682 -9.824 1.00 40.19 191 PRO A N 1
ATOM 1474 C CA . PRO A 1 191 ? -54.293 -3.528 -10.080 1.00 40.19 191 PRO A CA 1
ATOM 1475 C C . PRO A 1 191 ? -54.716 -2.061 -9.940 1.00 40.19 191 PRO A C 1
ATOM 1477 O O . PRO A 1 191 ? -54.460 -1.412 -8.924 1.00 40.19 191 PRO A O 1
ATOM 1480 N N . SER A 1 192 ? -55.425 -1.538 -10.938 1.00 38.00 192 SER A N 1
ATOM 1481 C CA . SER A 1 192 ? -56.140 -0.265 -10.847 1.00 38.00 192 SER A CA 1
ATOM 1482 C C . SER A 1 192 ? -57.256 -0.362 -9.798 1.00 38.00 192 SER A C 1
ATOM 1484 O O . SER A 1 192 ? -58.213 -1.114 -9.985 1.00 38.00 192 SER A O 1
ATOM 1486 N N . ARG A 1 193 ? -57.175 0.407 -8.703 1.00 47.38 193 ARG A N 1
ATOM 1487 C CA . ARG A 1 193 ? -58.275 0.556 -7.731 1.00 47.38 193 ARG A CA 1
ATOM 1488 C C . ARG A 1 193 ? -58.720 2.018 -7.638 1.00 47.38 193 ARG A C 1
ATOM 1490 O O . ARG A 1 193 ? -57.974 2.871 -7.178 1.00 47.38 193 ARG A O 1
ATOM 1497 N N . SER A 1 194 ? -59.953 2.287 -8.064 1.00 39.31 194 SER A N 1
ATOM 1498 C CA . SER A 1 194 ? -60.707 3.545 -7.916 1.00 39.31 194 SER A CA 1
ATOM 1499 C C . SER A 1 194 ? -62.159 3.193 -8.278 1.00 39.31 194 SER A C 1
ATOM 1501 O O . SER A 1 194 ? -62.363 2.625 -9.339 1.00 39.31 194 SER A O 1
ATOM 1503 N N . ARG A 1 195 ? -63.229 3.377 -7.495 1.00 38.91 195 ARG A N 1
ATOM 1504 C CA . ARG A 1 195 ? -63.539 4.097 -6.248 1.00 38.91 195 ARG A CA 1
ATOM 1505 C C . ARG A 1 195 ? -64.678 3.336 -5.544 1.00 38.91 195 ARG A C 1
ATOM 1507 O O . ARG A 1 195 ? -65.595 2.879 -6.219 1.00 38.91 195 ARG A O 1
ATOM 1514 N N . ARG A 1 196 ? -64.692 3.289 -4.206 1.00 42.69 196 ARG A N 1
ATOM 1515 C CA . ARG A 1 196 ? -65.954 3.149 -3.453 1.00 42.69 196 ARG A CA 1
ATOM 1516 C C . ARG A 1 196 ? -66.614 4.527 -3.415 1.00 42.69 196 ARG A C 1
ATOM 1518 O O . ARG A 1 196 ? -65.992 5.463 -2.924 1.00 42.69 196 ARG A O 1
ATOM 1525 N N . HIS A 1 197 ? -67.838 4.643 -3.920 1.00 39.62 197 HIS A N 1
ATOM 1526 C CA . HIS A 1 197 ? -68.754 5.707 -3.513 1.00 39.62 197 HIS A CA 1
ATOM 1527 C C . HIS A 1 197 ? -69.540 5.210 -2.301 1.00 39.62 197 HIS A C 1
ATOM 1529 O O . HIS A 1 197 ? -70.091 4.112 -2.319 1.00 39.62 197 HIS A O 1
ATOM 1535 N N . HIS A 1 198 ? -69.556 6.021 -1.250 1.00 41.84 198 HIS A N 1
ATOM 1536 C CA . HIS A 1 198 ? -70.473 5.909 -0.127 1.00 41.84 198 HIS A CA 1
ATOM 1537 C C . HIS A 1 198 ? -71.396 7.124 -0.218 1.00 41.84 198 HIS A C 1
ATOM 1539 O O . HIS A 1 198 ? -70.915 8.257 -0.173 1.00 41.84 198 HIS A O 1
ATOM 1545 N N . ARG A 1 199 ? -72.699 6.899 -0.371 1.00 42.94 199 ARG A N 1
ATOM 1546 C CA . ARG A 1 199 ? -73.725 7.857 0.034 1.00 42.94 199 ARG A CA 1
ATOM 1547 C C . ARG A 1 199 ? -75.009 7.080 0.334 1.00 42.94 199 ARG A C 1
ATOM 1549 O O . ARG A 1 199 ? -75.518 6.428 -0.567 1.00 42.94 199 ARG A O 1
ATOM 1556 N N . ILE A 1 200 ? -75.345 7.113 1.627 1.00 52.22 200 ILE A N 1
ATOM 1557 C CA . ILE A 1 200 ? -76.656 7.112 2.306 1.00 52.22 200 ILE A CA 1
ATOM 1558 C C . ILE A 1 200 ? -77.807 6.465 1.539 1.00 52.22 200 ILE A C 1
ATOM 1560 O O . ILE A 1 200 ? -78.212 7.045 0.509 1.00 52.22 200 ILE A O 1
#

Mean predicted aligned error: 16.91 Å

Solvent-accessible surface area (backbone atoms only — not comparable to full-atom values): 11938 Å² total; per-residue (Å²): 136,82,81,82,73,88,49,79,46,55,62,53,52,54,52,42,42,58,42,25,76,36,74,70,26,52,51,48,19,73,73,66,52,46,35,38,33,42,32,37,4,80,80,42,69,92,44,83,54,48,39,30,27,40,31,25,69,81,41,46,64,47,83,39,76,72,78,98,61,81,56,45,19,36,39,36,23,26,34,70,54,45,51,31,24,46,68,58,76,36,57,60,69,59,32,38,77,71,64,57,27,46,80,46,71,39,66,73,53,46,67,69,59,47,48,83,78,36,77,44,72,81,48,48,65,52,47,53,52,47,52,52,50,49,53,50,49,56,54,56,68,75,54,80,85,74,82,89,85,85,92,76,92,75,84,77,79,58,75,74,58,56,55,60,47,51,53,48,32,64,78,51,79,60,48,60,81,77,52,43,68,67,66,59,63,68,70,77,73,71,85,91,84,85,79,88,85,85,81,135

Sequence (200 aa):
MASSTQLKSDAIMEQMKLHMSTDAGKQLTKKIGLVYQINIAPKKIGFNEKCFVVDLKKGEVKEGKYEDGKPDATFSFTDDDFVKISSGKMNPQIAFMRGAMKIKGSISAAQKFTPDIFPKPSKIKLLIFHSFIDEIFKRMEANSESNAGSSGVRKIMSPCDVEALNKCLEENKGDQKKCQCKLKLSESHAPSRSRRHHRI

Organism: NCBI:txid300844

Foldseek 3Di:
DQPCPPFPVVVQLVVQQVCLPDPNVLVQLVVQVFKEKEWEAQPDWPPSTWIWIQGSVVSHIDTDDDPVDDGQKYKTAYSVVVVCQLQVVDWVVVCCVVVRMDMDHDPVSVVSPHSSSGDHPVVVVVVCVVVVVVVVVVVVVVPPPDDDDDDDDDDDDDPVLVVVLVVVCVVVVNPVVVSVVSVVVVVPDDDDDDDDDDDD

Nearest PDB structures (foldseek):
  2c0l-assembly1_B  TM=8.707E-01  e=3.581E-09  Homo sapiens
  1c44-assembly1_A  TM=7.957E-01  e=9.201E-09  Oryctolagus cuniculus
  6ovp-assembly1_B  TM=8.448E-01  e=5.704E-08  Yarrowia lipolytica
  4uei-assembly1_A  TM=8.000E-01  e=8.114E-09  Helicoverpa armigera
  6ovp-assembly1_A  TM=8.452E-01  e=1.213E-07  Yarrowia lipolytica

Radius of gyration: 25.26 Å; Cα contacts (8 Å, |Δi|>4): 220; chains: 1; bounding box: 92×38×38 Å